Protein AF-A0A072N1D9-F1 (afdb_monomer)

Organism: NCBI:txid1137280

Secondary structure (DSSP, 8-state):
----EEEHHHHHHHHHHHHHTT--HHHHHTT-TTPPTT-SS--SEEEHHHHHHHHHHHHHH---TTHHHHHHHT--GGGGTTHHHHHHT-SBHHHHHHHHHHHHHHHBSSEEEEEE--TT-SEEEEEEEEPP-SSPPPHHHHHHHHHHHHHHHHHHTTTSS-EEEEEE-TTS---HHHHHHHHT--EEE-SS--EEEEE-TTTTSBPTT--HHHHHHHHHHHHHHHHHHHHHHHHHHHHHHHHHHTTGGG--HHHHHHHTTS-HHHHHHHHHHTT--HHHHHHHHHHHHHHHHHHTT--HHHHHHHTT-SSHHHHHHHHHHHHSS-HHHHHHSTT----

Sequence (339 aa):
MDHLSIANVWVNSLLRSFERHGLDTAKLASELPGFVPGQTDHIGRLDLVSARRLWHKAAALSDDPLLGVRIGLSQDYRSIGVLAPLLWHCPSVSLALKHVATFQTLISENGVFRYGMQPGEKTLRCLYEETPAALDASPQQILSVIAGTIRYIRELFDQRVEVRSLVVPAHLALDRKGLSSLLNLPLVAEGDRFGFELDTDNFNVPITGCDPTLYQLSLDYAHQLLNAKQKGSELLMNIRGFIANHGLAQASVTQCAHSMQTNARNLQRKLARQGTSFRQLKEEVLKEIAIRELNRGSSIATIAELLGYSETGAFHRAFRGWFGGSPGHLREEPFFTPR

Nearest PDB structures (foldseek):
  5chh-assembly1_A  TM=5.634E-01  e=7.556E-12  Pseudomonas aeruginosa
  8rcw-assembly2_B  TM=7.792E-01  e=5.314E-06  Mycobacterium tuberculosis H37Rv
  3mkl-assembly2_B  TM=8.611E-01  e=8.035E-04  Escherichia coli K-12
  3mkl-assembly1_A  TM=8.304E-01  e=7.296E-04  Escherichia coli K-12
  6p7r-assembly1_A  TM=6.318E-01  e=2.438E-03  Vibrio cholerae

pLDDT: mean 89.07, std 8.75, range [38.59, 98.0]

InterPro domains:
  IPR009057 Homedomain-like superfamily [SSF46689] (290-334)
  IPR018060 AraC-like, DNA binding HTH domain [PF12833] (257-332)
  IPR018060 AraC-like, DNA binding HTH domain [PS01124] (237-333)
  IPR018060 AraC-like, DNA binding HTH domain [SM00342] (250-331)
  IPR032687 HTH-type transcriptional regulator AraC-type, N-terminal [PF12625] (44-199)

Mean predicted aligned error: 6.51 Å

Radius of gyration: 21.29 Å; Cα contacts (8 Å, |Δi|>4): 517; chains: 1; bounding box: 59×44×60 Å

Solvent-accessible surface area (backbone atoms only — not comparable to full-atom values): 18316 Å² total; per-residue (Å²): 118,81,89,48,36,29,31,28,56,37,53,40,49,49,48,56,41,40,44,77,72,72,42,61,52,68,68,50,42,50,54,37,76,79,56,56,91,94,58,90,65,59,76,47,58,45,47,45,61,61,54,30,49,40,40,45,49,49,56,74,74,41,92,55,91,54,49,20,39,54,46,13,62,67,58,55,64,69,38,52,48,69,52,40,60,27,49,53,16,20,66,18,54,56,55,34,53,51,48,48,63,72,50,44,62,72,42,31,45,65,43,46,70,44,79,48,63,59,91,94,56,68,40,41,37,39,36,48,44,72,49,92,60,62,58,77,75,33,68,45,52,54,37,17,52,51,33,28,49,54,47,49,45,50,66,69,43,75,66,58,51,48,75,63,32,38,34,31,32,53,85,60,92,67,62,60,66,58,52,24,62,76,68,71,32,54,72,45,68,46,71,84,40,44,33,35,29,29,53,50,92,44,31,80,46,70,39,79,78,44,38,74,65,60,18,50,56,29,48,54,50,49,51,52,53,51,55,51,48,51,59,46,46,55,55,50,33,54,51,44,53,46,30,69,74,42,50,38,68,64,44,49,61,60,61,53,16,53,78,66,78,48,49,46,70,59,50,47,52,55,31,49,77,69,54,45,42,69,65,55,53,48,51,50,56,51,48,42,52,49,43,44,38,52,30,67,66,51,51,69,61,57,50,17,51,74,43,42,37,96,41,53,70,58,34,49,55,50,44,24,66,59,58,53,41,50,78,69,57,53,56,69,38,90,89,43,67,62,113

Structure (mmCIF, N/CA/C/O backbone):
data_AF-A0A072N1D9-F1
#
_entry.id   AF-A0A072N1D9-F1
#
loop_
_atom_site.group_PDB
_atom_site.id
_atom_site.type_symbol
_atom_site.label_atom_id
_atom_site.label_alt_id
_atom_site.label_comp_id
_atom_site.label_asym_id
_atom_site.label_entity_id
_atom_site.label_seq_id
_atom_site.pdbx_PDB_ins_code
_atom_site.Cartn_x
_atom_site.Cartn_y
_atom_site.Cartn_z
_atom_site.occupancy
_atom_site.B_iso_or_equiv
_atom_site.auth_seq_id
_atom_site.auth_comp_id
_atom_site.auth_asym_id
_atom_site.auth_atom_id
_atom_site.pdbx_PDB_model_num
ATOM 1 N N . MET A 1 1 ? 12.016 12.387 -6.655 1.00 50.06 1 MET A N 1
ATOM 2 C CA . MET A 1 1 ? 10.982 11.338 -6.742 1.00 50.06 1 MET A CA 1
ATOM 3 C C . MET A 1 1 ? 11.285 10.337 -5.650 1.00 50.06 1 MET A C 1
ATOM 5 O O . MET A 1 1 ? 12.379 9.776 -5.660 1.00 50.06 1 MET A O 1
ATOM 9 N N . ASP A 1 2 ? 10.375 10.176 -4.697 1.00 59.69 2 ASP A N 1
ATOM 10 C CA . ASP A 1 2 ? 10.555 9.270 -3.559 1.00 59.69 2 ASP A CA 1
ATOM 11 C C . ASP A 1 2 ? 10.562 7.809 -4.036 1.00 59.69 2 ASP A C 1
ATOM 13 O O . ASP A 1 2 ? 10.011 7.496 -5.095 1.00 59.69 2 ASP A O 1
ATOM 17 N N . HIS A 1 3 ? 11.252 6.921 -3.316 1.00 73.88 3 HIS A N 1
ATOM 18 C CA . HIS A 1 3 ? 11.166 5.478 -3.555 1.00 73.88 3 HIS A CA 1
ATOM 19 C C . HIS A 1 3 ? 9.964 4.943 -2.776 1.00 73.88 3 HIS A C 1
ATOM 21 O O . HIS A 1 3 ? 10.060 4.719 -1.573 1.00 73.88 3 HIS A O 1
ATOM 27 N N . LEU A 1 4 ? 8.831 4.805 -3.467 1.00 85.06 4 LEU A N 1
ATOM 28 C CA . LEU A 1 4 ? 7.561 4.401 -2.872 1.00 85.06 4 LEU A CA 1
ATOM 29 C C . LEU A 1 4 ? 7.362 2.896 -3.009 1.00 85.06 4 LEU A C 1
ATOM 31 O O . LEU A 1 4 ? 7.474 2.330 -4.100 1.00 85.06 4 LEU A O 1
ATOM 35 N N . SER A 1 5 ? 7.032 2.250 -1.899 1.00 87.06 5 SER A N 1
ATOM 36 C CA . SER A 1 5 ? 7.032 0.798 -1.805 1.00 87.06 5 SER A CA 1
ATOM 37 C C . SER A 1 5 ? 6.039 0.262 -0.770 1.00 87.06 5 SER A C 1
ATOM 39 O O . SER A 1 5 ? 5.599 0.964 0.144 1.00 87.06 5 SER A O 1
ATOM 41 N N . ILE A 1 6 ? 5.708 -1.021 -0.886 1.00 89.25 6 ILE A N 1
ATOM 42 C CA . ILE A 1 6 ? 4.810 -1.743 0.019 1.00 89.25 6 ILE A CA 1
ATOM 43 C C . ILE A 1 6 ? 5.560 -2.918 0.652 1.00 89.25 6 ILE A C 1
ATOM 45 O O . ILE A 1 6 ? 6.314 -3.622 -0.020 1.00 89.25 6 ILE A O 1
ATOM 49 N N . ALA A 1 7 ? 5.370 -3.133 1.956 1.00 87.62 7 ALA A N 1
ATOM 50 C CA . ALA A 1 7 ? 6.011 -4.223 2.686 1.00 87.62 7 ALA A CA 1
ATOM 51 C C . ALA A 1 7 ? 5.539 -5.610 2.201 1.00 87.62 7 ALA A C 1
ATOM 53 O O . ALA A 1 7 ? 4.345 -5.815 1.974 1.00 87.62 7 ALA A O 1
ATOM 54 N N . ASN A 1 8 ? 6.450 -6.593 2.130 1.00 85.88 8 ASN A N 1
ATOM 55 C CA . ASN A 1 8 ? 6.117 -7.987 1.789 1.00 85.88 8 ASN A CA 1
ATOM 56 C C . ASN A 1 8 ? 4.992 -8.573 2.640 1.00 85.88 8 ASN A C 1
ATOM 58 O O . ASN A 1 8 ? 4.175 -9.318 2.114 1.00 85.88 8 ASN A O 1
ATOM 62 N N . VAL A 1 9 ? 4.936 -8.266 3.939 1.00 85.38 9 VAL A N 1
ATOM 63 C CA . VAL A 1 9 ? 3.895 -8.808 4.827 1.00 85.38 9 VAL A CA 1
ATOM 64 C C . VAL A 1 9 ? 2.491 -8.480 4.316 1.00 85.38 9 VAL A C 1
ATOM 66 O O . VAL A 1 9 ? 1.615 -9.346 4.341 1.00 85.38 9 VAL A O 1
ATOM 69 N N . TRP A 1 10 ? 2.303 -7.277 3.764 1.00 87.25 10 TRP A N 1
ATOM 70 C CA . TRP A 1 10 ? 1.056 -6.872 3.127 1.00 87.25 10 TRP A CA 1
ATOM 71 C C . TRP A 1 10 ? 0.875 -7.556 1.770 1.00 87.25 10 TRP A C 1
ATOM 73 O O . TRP A 1 10 ? -0.172 -8.146 1.520 1.00 87.25 10 TRP A O 1
ATOM 83 N N . VAL A 1 11 ? 1.905 -7.546 0.916 1.00 88.50 11 VAL A N 1
ATOM 84 C CA . VAL A 1 11 ? 1.861 -8.158 -0.427 1.00 88.50 11 VAL A CA 1
ATOM 85 C C . VAL A 1 11 ? 1.522 -9.652 -0.356 1.00 88.50 11 VAL A C 1
ATOM 87 O O . VAL A 1 11 ? 0.624 -10.112 -1.050 1.00 88.50 11 VAL A O 1
ATOM 90 N N . ASN A 1 12 ? 2.160 -10.411 0.532 1.00 87.56 12 ASN A N 1
ATOM 91 C CA . ASN A 1 12 ? 1.927 -11.851 0.664 1.00 87.56 12 ASN A CA 1
ATOM 92 C C . ASN A 1 12 ? 0.548 -12.145 1.267 1.00 87.56 12 ASN A C 1
ATOM 94 O O . ASN A 1 12 ? -0.091 -13.136 0.919 1.00 87.56 12 ASN A O 1
ATOM 98 N N . SER A 1 13 ? 0.058 -11.279 2.161 1.00 87.19 13 SER A N 1
ATOM 99 C CA . SER A 1 13 ? -1.316 -11.374 2.667 1.00 87.19 13 SER A CA 1
ATOM 100 C C . SER A 1 13 ? -2.345 -11.115 1.564 1.00 87.19 13 SER A C 1
ATOM 102 O O . SER A 1 13 ? -3.345 -11.829 1.468 1.00 87.19 13 SER A O 1
ATOM 104 N N . LEU A 1 14 ? -2.066 -10.147 0.690 1.00 89.81 14 LEU A N 1
ATOM 105 C CA . LEU A 1 14 ? -2.888 -9.833 -0.470 1.00 89.81 14 LEU A CA 1
ATOM 106 C C . LEU A 1 14 ? -2.956 -11.004 -1.460 1.00 89.81 14 LEU A C 1
ATOM 108 O O . LEU A 1 14 ? -4.057 -11.395 -1.830 1.00 89.81 14 LEU A O 1
ATOM 112 N N . LEU A 1 15 ? -1.821 -11.607 -1.831 1.00 88.94 15 LEU A N 1
ATOM 113 C CA . LEU A 1 15 ? -1.790 -12.761 -2.745 1.00 88.94 15 LEU A CA 1
ATOM 114 C C . LEU A 1 15 ? -2.633 -13.927 -2.216 1.00 88.94 15 LEU A C 1
ATOM 116 O O . LEU A 1 15 ? -3.503 -14.428 -2.919 1.00 88.94 15 LEU A O 1
ATOM 120 N N . ARG A 1 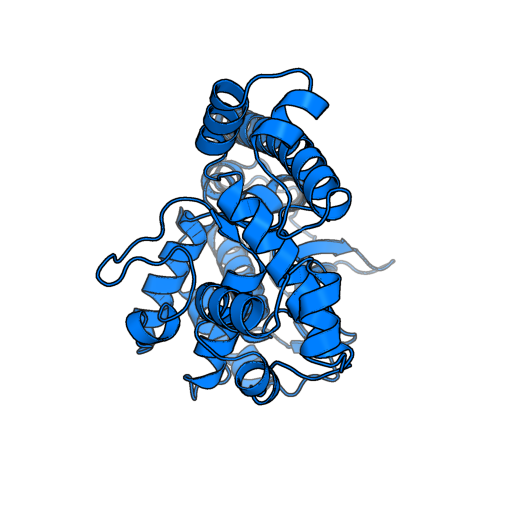16 ? -2.461 -14.292 -0.939 1.00 87.94 16 ARG A N 1
ATOM 121 C CA . ARG A 1 16 ? -3.287 -15.334 -0.306 1.00 87.94 16 ARG A CA 1
ATOM 122 C C . ARG A 1 16 ? -4.773 -14.979 -0.305 1.00 87.94 16 ARG A C 1
ATOM 124 O O . ARG A 1 16 ? -5.616 -15.866 -0.396 1.00 87.94 16 ARG A O 1
ATOM 131 N N . SER A 1 17 ? -5.109 -13.699 -0.154 1.00 89.50 17 SER A N 1
ATOM 132 C CA . SER A 1 17 ? -6.501 -13.251 -0.202 1.00 89.50 17 SER A CA 1
ATOM 133 C C . SER A 1 17 ? -7.069 -13.332 -1.621 1.00 89.50 17 SER A C 1
ATOM 135 O O . SER A 1 17 ? -8.192 -13.802 -1.774 1.00 89.50 17 SER A O 1
ATOM 137 N N . PHE A 1 18 ? -6.297 -12.979 -2.654 1.00 91.50 18 PHE A N 1
ATOM 138 C CA . PHE A 1 18 ? -6.697 -13.168 -4.051 1.00 91.50 18 PHE A CA 1
ATOM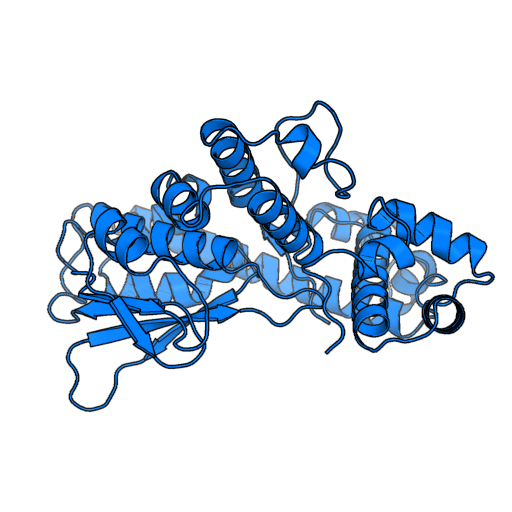 139 C C . PHE A 1 18 ? -7.015 -14.635 -4.367 1.00 91.50 18 PHE A C 1
ATOM 141 O O . PHE A 1 18 ? -8.085 -14.906 -4.909 1.00 91.50 18 PHE A O 1
ATOM 148 N N . GLU A 1 19 ? -6.172 -15.583 -3.943 1.00 90.25 19 GLU A N 1
ATOM 149 C CA . GLU A 1 19 ? -6.422 -17.023 -4.149 1.00 90.25 19 GLU A CA 1
ATOM 150 C C . GLU A 1 19 ? -7.717 -17.489 -3.479 1.00 90.25 19 GLU A C 1
ATOM 152 O O . GLU A 1 19 ? -8.520 -18.193 -4.089 1.00 90.25 19 GLU A O 1
ATOM 157 N N . ARG A 1 20 ? -7.969 -17.056 -2.236 1.00 89.56 20 ARG A N 1
ATOM 158 C CA . ARG A 1 20 ? -9.213 -17.390 -1.516 1.00 89.56 20 ARG A CA 1
ATOM 159 C C . ARG A 1 20 ? -10.465 -16.842 -2.196 1.00 89.56 20 ARG A C 1
ATOM 161 O O . ARG A 1 20 ? -11.536 -17.410 -2.012 1.00 89.56 20 ARG A O 1
ATOM 168 N N . HIS A 1 21 ? -10.332 -15.758 -2.955 1.00 89.62 21 HIS A N 1
ATOM 169 C CA . HIS A 1 21 ? -11.414 -15.171 -3.746 1.00 89.62 21 HIS A CA 1
ATOM 170 C C . HIS A 1 21 ? -11.441 -15.701 -5.190 1.00 89.62 21 HIS A C 1
ATOM 172 O O . HIS A 1 21 ? -12.120 -15.131 -6.037 1.00 89.62 21 HIS A O 1
ATOM 178 N N . GLY A 1 22 ? -10.733 -16.800 -5.475 1.00 90.12 22 GLY A N 1
ATOM 179 C CA . GLY A 1 22 ? -10.790 -17.496 -6.761 1.00 90.12 22 GLY A CA 1
ATOM 180 C C . GLY A 1 22 ? -9.965 -16.852 -7.874 1.00 90.12 22 GLY A C 1
ATOM 181 O O . GLY A 1 22 ? -10.110 -17.243 -9.031 1.00 90.12 22 GLY A O 1
ATOM 182 N N . LEU A 1 23 ? -9.100 -15.885 -7.555 1.00 91.56 23 LEU A N 1
ATOM 183 C CA . LEU A 1 23 ? -8.224 -15.266 -8.543 1.00 91.56 23 LEU A CA 1
ATOM 184 C C . LEU A 1 23 ? -6.932 -16.068 -8.711 1.00 91.56 23 LEU A C 1
ATOM 186 O O . LEU A 1 23 ? -6.287 -16.471 -7.744 1.00 91.56 23 LEU A O 1
ATOM 190 N N . ASP A 1 24 ? -6.530 -16.241 -9.966 1.00 88.94 24 ASP A N 1
ATOM 191 C CA . ASP A 1 24 ? -5.279 -16.893 -10.341 1.00 88.94 24 ASP A CA 1
ATOM 192 C C . ASP A 1 24 ? -4.094 -15.950 -10.073 1.00 88.94 24 ASP A C 1
ATOM 194 O O . ASP A 1 24 ? -3.768 -15.066 -10.874 1.00 88.94 24 ASP A O 1
ATOM 198 N N . THR A 1 25 ? -3.441 -16.126 -8.923 1.00 86.81 25 THR A N 1
ATOM 199 C CA . THR A 1 25 ? -2.278 -15.327 -8.514 1.00 86.81 25 THR A CA 1
ATOM 200 C C . THR A 1 25 ? -1.089 -15.486 -9.443 1.00 86.81 25 THR A C 1
ATOM 202 O O . THR A 1 25 ? -0.333 -14.528 -9.597 1.00 86.81 25 THR A O 1
ATOM 205 N N . ALA A 1 26 ? -0.936 -16.630 -10.116 1.00 83.19 26 ALA A N 1
ATOM 206 C CA . ALA A 1 26 ? 0.120 -16.814 -11.102 1.00 83.19 26 ALA A CA 1
ATOM 207 C C . ALA A 1 26 ? -0.115 -15.913 -12.321 1.00 83.19 26 ALA A C 1
ATOM 209 O O . ALA A 1 26 ? 0.826 -15.276 -12.793 1.00 83.19 26 ALA A O 1
ATOM 210 N N . LYS A 1 27 ? -1.365 -15.768 -12.784 1.00 84.19 27 LYS A N 1
ATOM 211 C CA . LYS A 1 27 ? -1.722 -14.793 -13.832 1.00 84.19 27 LYS A CA 1
ATOM 212 C C . LYS A 1 27 ? -1.590 -13.349 -13.360 1.00 84.19 27 LYS A C 1
ATOM 214 O O . LYS A 1 27 ? -1.073 -12.518 -14.104 1.00 84.19 27 LYS A O 1
ATOM 219 N N . LEU A 1 28 ? -2.005 -13.038 -12.133 1.00 86.06 28 LEU A N 1
ATOM 220 C CA . LEU A 1 28 ? -1.885 -11.685 -11.578 1.00 86.06 28 LEU A CA 1
ATOM 221 C C . LEU A 1 28 ? -0.423 -11.242 -11.432 1.00 86.06 28 LEU A C 1
ATOM 223 O O . LEU A 1 28 ? -0.078 -10.117 -11.794 1.00 86.06 28 LEU A O 1
ATOM 227 N N . ALA A 1 29 ? 0.425 -12.140 -10.930 1.00 81.94 29 ALA A N 1
ATOM 228 C CA . ALA A 1 29 ? 1.854 -11.923 -10.752 1.00 81.94 29 ALA A CA 1
ATOM 229 C C . ALA A 1 29 ? 2.651 -12.080 -12.054 1.00 81.94 29 ALA A C 1
ATOM 231 O O . ALA A 1 29 ? 3.785 -11.602 -12.134 1.00 81.94 29 ALA A O 1
ATOM 232 N N . SER A 1 30 ? 2.077 -12.725 -13.079 1.00 77.44 30 SER A N 1
ATOM 233 C CA . SER A 1 30 ? 2.711 -12.819 -14.390 1.00 77.44 30 SER A CA 1
ATOM 234 C C . SER A 1 30 ? 3.052 -11.419 -14.885 1.00 77.44 30 SER A C 1
ATOM 236 O O . SER A 1 30 ? 2.275 -10.469 -14.719 1.00 77.44 30 SER A O 1
ATOM 238 N N . GLU A 1 31 ? 4.251 -11.287 -15.454 1.00 70.25 31 GLU A N 1
ATOM 239 C CA . GLU A 1 31 ? 4.755 -10.025 -15.998 1.00 70.25 31 GLU A CA 1
ATOM 240 C C . GLU A 1 31 ? 4.978 -8.893 -14.977 1.00 70.25 31 GLU A C 1
ATOM 242 O O . GLU A 1 31 ? 5.286 -7.757 -15.362 1.00 70.25 31 GLU A O 1
ATOM 247 N N . LEU A 1 32 ? 4.847 -9.177 -13.676 1.00 71.50 32 LEU A N 1
ATOM 248 C CA . LEU A 1 32 ? 5.246 -8.252 -12.625 1.00 71.50 32 LEU A CA 1
ATOM 249 C C . LEU A 1 32 ? 6.693 -8.539 -12.191 1.00 71.50 32 LEU A C 1
ATOM 251 O O . LEU A 1 32 ? 7.028 -9.659 -11.801 1.00 71.50 32 LEU A O 1
ATOM 255 N N . PRO A 1 33 ? 7.579 -7.534 -12.235 1.00 63.81 33 PRO A N 1
ATOM 256 C CA . PRO A 1 33 ? 8.955 -7.696 -11.793 1.00 63.81 33 PRO A CA 1
ATOM 257 C C . PRO A 1 33 ? 9.009 -7.959 -10.282 1.00 63.81 33 PRO A C 1
ATOM 259 O O . PRO A 1 33 ? 8.268 -7.361 -9.509 1.00 63.81 33 PRO A O 1
ATOM 262 N N . GLY A 1 34 ? 9.907 -8.852 -9.855 1.00 64.31 34 GLY A N 1
ATOM 263 C CA . GLY A 1 34 ? 10.055 -9.236 -8.444 1.00 64.31 34 GLY A CA 1
ATOM 264 C C . GLY A 1 34 ? 9.178 -10.412 -7.998 1.00 64.31 34 GLY A C 1
ATOM 265 O O . GLY A 1 34 ? 9.286 -10.835 -6.848 1.00 64.31 34 GLY A O 1
ATOM 266 N N . PHE A 1 35 ? 8.364 -10.971 -8.895 1.00 72.00 35 PHE A N 1
ATOM 267 C CA . PHE A 1 35 ? 7.682 -12.246 -8.691 1.00 72.00 35 PHE A CA 1
ATOM 268 C C . PHE A 1 35 ? 8.428 -13.352 -9.436 1.00 72.00 35 PHE A C 1
ATOM 270 O O . PHE A 1 35 ? 8.681 -13.249 -10.636 1.00 72.00 35 PHE A O 1
ATOM 277 N N . VAL A 1 36 ? 8.818 -14.401 -8.712 1.00 67.06 36 VAL A N 1
ATOM 278 C CA . VAL A 1 36 ? 9.457 -15.582 -9.301 1.00 67.06 36 VAL A CA 1
ATOM 279 C C . VAL A 1 36 ? 8.362 -16.608 -9.599 1.00 67.06 36 VAL A C 1
ATOM 281 O O . VAL A 1 36 ? 7.646 -16.993 -8.672 1.00 67.06 36 VAL A O 1
ATOM 284 N N . PRO A 1 37 ? 8.210 -17.072 -10.855 1.00 62.12 37 PRO A N 1
ATOM 285 C CA . PRO A 1 37 ? 7.239 -18.110 -11.184 1.00 62.12 37 PRO A CA 1
ATOM 286 C C . PRO A 1 37 ? 7.416 -19.344 -10.289 1.00 62.12 37 PRO A C 1
ATOM 288 O O . PRO A 1 37 ? 8.523 -19.861 -10.152 1.00 62.12 37 PRO A O 1
ATOM 291 N N . GLY A 1 38 ? 6.327 -19.800 -9.667 1.00 60.88 38 GLY A N 1
ATOM 292 C CA . GLY A 1 38 ? 6.334 -20.946 -8.752 1.00 60.88 38 GLY A CA 1
ATOM 293 C C . GLY A 1 38 ? 6.716 -20.632 -7.299 1.00 60.88 38 GLY A C 1
ATOM 294 O O . GLY A 1 38 ? 6.678 -21.540 -6.473 1.00 60.88 38 GLY A O 1
ATOM 295 N N . GLN A 1 39 ? 7.049 -19.381 -6.953 1.00 65.19 39 GLN A N 1
ATOM 296 C CA . GLN A 1 39 ? 7.145 -18.948 -5.555 1.00 65.19 39 GLN A CA 1
ATOM 297 C C . GLN A 1 39 ? 5.824 -18.340 -5.081 1.00 65.19 39 GLN A C 1
ATOM 299 O O . GLN A 1 39 ? 5.239 -17.497 -5.755 1.00 65.19 39 GLN A O 1
ATOM 304 N N . THR A 1 40 ? 5.381 -18.752 -3.894 1.00 62.38 40 THR A N 1
ATOM 305 C CA . THR A 1 40 ? 4.138 -18.281 -3.265 1.00 62.38 40 THR A CA 1
ATOM 306 C C . THR A 1 40 ? 4.305 -16.966 -2.503 1.00 62.38 40 THR A C 1
ATOM 308 O O . THR A 1 40 ? 3.327 -16.256 -2.290 1.00 62.38 40 THR A O 1
ATOM 311 N N . ASP A 1 41 ? 5.531 -16.624 -2.093 1.00 72.50 41 ASP A N 1
ATOM 312 C CA . ASP A 1 41 ? 5.825 -15.436 -1.290 1.00 72.50 41 ASP A CA 1
ATOM 313 C C . ASP A 1 41 ? 6.746 -14.463 -2.031 1.00 72.50 41 ASP A C 1
ATOM 315 O O . ASP A 1 41 ? 7.797 -14.833 -2.555 1.00 72.50 41 ASP A O 1
ATOM 319 N N . HIS A 1 42 ? 6.381 -13.183 -2.007 1.00 76.38 42 HIS A N 1
ATOM 320 C CA . HIS A 1 42 ? 7.247 -12.092 -2.420 1.00 76.38 42 HIS A CA 1
ATOM 321 C C . HIS A 1 42 ? 8.289 -11.789 -1.333 1.00 76.38 42 HIS A C 1
ATOM 323 O O . HIS A 1 42 ? 7.988 -11.724 -0.132 1.00 76.38 42 HIS A O 1
ATOM 329 N N . ILE A 1 43 ? 9.528 -11.573 -1.774 1.00 74.31 43 ILE A N 1
ATOM 330 C CA . ILE A 1 43 ? 10.672 -11.245 -0.924 1.00 74.31 43 ILE A CA 1
ATOM 331 C C . ILE A 1 43 ? 11.005 -9.762 -1.097 1.00 74.31 43 ILE A C 1
ATOM 333 O O . ILE A 1 43 ? 11.208 -9.294 -2.213 1.00 74.31 43 ILE A O 1
ATOM 337 N N . GLY A 1 44 ? 11.145 -9.044 0.019 1.00 77.06 44 GLY A N 1
ATOM 338 C CA . GLY A 1 44 ? 11.499 -7.623 0.015 1.00 77.06 44 GLY A CA 1
ATOM 339 C C . GLY A 1 44 ? 10.284 -6.700 -0.083 1.00 77.06 44 GLY A C 1
ATOM 340 O O . GLY A 1 44 ? 9.179 -7.065 0.303 1.00 77.06 44 GLY A O 1
ATOM 341 N N . ARG A 1 45 ? 10.490 -5.457 -0.513 1.00 84.31 45 ARG A N 1
ATOM 342 C CA . ARG A 1 45 ? 9.394 -4.498 -0.698 1.00 84.31 45 ARG A CA 1
ATOM 343 C C . ARG A 1 45 ? 9.028 -4.438 -2.179 1.00 84.31 45 ARG A C 1
ATOM 345 O O . ARG A 1 45 ? 9.921 -4.438 -3.023 1.00 84.31 45 ARG A O 1
ATOM 352 N N . LEU A 1 46 ? 7.734 -4.351 -2.474 1.00 85.50 46 LEU A N 1
ATOM 353 C CA . LEU A 1 46 ? 7.227 -4.206 -3.838 1.00 85.50 46 LEU A CA 1
ATOM 354 C C . LEU A 1 46 ? 7.111 -2.722 -4.185 1.00 85.50 46 LEU A C 1
ATOM 356 O O . LEU A 1 46 ? 6.559 -1.958 -3.392 1.00 85.50 46 LEU A O 1
ATOM 360 N N . ASP A 1 47 ? 7.600 -2.311 -5.355 1.00 86.81 47 ASP A N 1
ATOM 361 C CA . ASP A 1 47 ? 7.450 -0.928 -5.814 1.00 86.81 47 ASP A CA 1
ATOM 362 C C . ASP A 1 47 ? 5.970 -0.558 -6.014 1.00 86.81 47 ASP A C 1
ATOM 364 O O . ASP A 1 47 ? 5.133 -1.396 -6.371 1.00 86.81 47 ASP A O 1
ATOM 368 N N . LEU A 1 48 ? 5.636 0.709 -5.764 1.00 88.88 48 LEU A N 1
ATOM 369 C CA . LEU A 1 48 ? 4.247 1.164 -5.739 1.00 88.88 48 LEU A CA 1
ATOM 370 C C . LEU A 1 48 ? 3.520 0.968 -7.080 1.00 88.88 48 LEU A C 1
ATOM 372 O O . LEU A 1 48 ? 2.345 0.601 -7.091 1.00 88.88 48 LEU A O 1
ATOM 376 N N . VAL A 1 49 ? 4.204 1.175 -8.210 1.00 87.38 49 VAL A N 1
ATOM 377 C CA . VAL A 1 49 ? 3.600 1.013 -9.541 1.00 87.38 49 VAL A CA 1
ATOM 378 C C . VAL A 1 49 ? 3.229 -0.448 -9.774 1.00 87.38 49 VAL A C 1
ATOM 380 O O . VAL A 1 49 ? 2.100 -0.735 -10.174 1.00 87.38 49 VAL A O 1
ATOM 383 N N . SER A 1 50 ? 4.133 -1.383 -9.480 1.00 86.44 50 SER A N 1
ATOM 384 C CA . SER A 1 50 ? 3.859 -2.819 -9.594 1.00 86.44 50 SER A CA 1
ATOM 385 C C . SER A 1 50 ? 2.713 -3.255 -8.678 1.00 86.44 50 SER A C 1
ATOM 387 O O . SER A 1 50 ? 1.848 -4.020 -9.105 1.00 86.44 50 SER A O 1
ATOM 389 N N . ALA A 1 51 ? 2.643 -2.720 -7.456 1.00 90.12 51 ALA A N 1
ATOM 390 C CA . ALA A 1 51 ? 1.537 -3.001 -6.545 1.00 90.12 51 ALA A CA 1
ATOM 391 C C . ALA A 1 51 ? 0.180 -2.500 -7.073 1.00 90.12 51 ALA A C 1
ATOM 393 O O . ALA A 1 51 ? -0.818 -3.211 -6.971 1.00 90.12 51 ALA A O 1
ATOM 394 N N . ARG A 1 52 ? 0.128 -1.305 -7.673 1.00 92.44 52 ARG A N 1
ATOM 395 C CA . ARG A 1 52 ? -1.106 -0.774 -8.281 1.00 92.44 52 ARG A CA 1
ATOM 396 C C . ARG A 1 52 ? -1.523 -1.562 -9.515 1.00 92.44 52 ARG A C 1
ATOM 398 O O . ARG A 1 52 ? -2.703 -1.864 -9.673 1.00 92.44 52 ARG A O 1
ATOM 405 N N . ARG A 1 53 ? -0.565 -1.976 -10.352 1.00 89.38 53 ARG A N 1
ATOM 406 C CA . ARG A 1 53 ? -0.832 -2.867 -11.495 1.00 89.38 53 ARG A CA 1
ATOM 407 C C . ARG A 1 53 ? -1.447 -4.190 -11.053 1.00 89.38 53 ARG A C 1
ATOM 409 O O . ARG A 1 53 ? -2.384 -4.650 -11.693 1.00 89.38 53 ARG A O 1
ATOM 416 N N . LEU A 1 54 ? -0.955 -4.775 -9.960 1.00 91.25 54 LEU A N 1
ATOM 417 C CA . LEU A 1 54 ? -1.515 -6.005 -9.400 1.00 91.25 54 LEU A CA 1
ATOM 418 C C . LEU A 1 54 ? -3.008 -5.838 -9.064 1.00 91.25 54 LEU A C 1
ATOM 420 O O . LEU A 1 54 ? -3.819 -6.689 -9.420 1.00 91.25 54 LEU A O 1
ATOM 424 N N . TRP A 1 55 ? -3.378 -4.717 -8.442 1.00 94.19 55 TRP A N 1
ATOM 425 C CA . TRP A 1 55 ? -4.771 -4.406 -8.119 1.00 94.19 55 TRP A CA 1
ATOM 426 C C . TRP A 1 55 ? -5.644 -4.124 -9.341 1.00 94.19 55 TRP A C 1
ATOM 428 O O . TRP A 1 55 ? -6.787 -4.573 -9.373 1.00 94.19 55 TRP A O 1
ATOM 438 N N . HIS A 1 56 ? -5.125 -3.417 -10.346 1.00 92.62 56 HIS A N 1
ATOM 439 C CA . HIS A 1 56 ? -5.849 -3.198 -11.603 1.00 92.62 56 HIS A CA 1
ATOM 440 C C . HIS A 1 56 ? -6.093 -4.509 -12.354 1.00 92.62 56 HIS A C 1
ATOM 442 O O . HIS A 1 56 ? -7.223 -4.766 -12.759 1.00 92.62 56 HIS A O 1
ATOM 448 N N . LYS A 1 57 ? -5.086 -5.392 -12.443 1.00 91.06 57 LYS A N 1
ATOM 449 C CA . LYS A 1 57 ? -5.254 -6.745 -13.001 1.00 91.06 57 LYS A CA 1
ATOM 450 C C . LYS A 1 57 ? -6.301 -7.550 -12.222 1.00 91.06 57 LYS A C 1
ATOM 452 O O . LYS A 1 57 ? -7.154 -8.186 -12.830 1.00 91.06 57 LYS A O 1
ATOM 457 N N . ALA A 1 58 ? -6.266 -7.504 -10.888 1.00 93.44 58 ALA A N 1
ATOM 458 C CA . ALA A 1 58 ? -7.235 -8.209 -10.049 1.00 93.44 58 ALA A CA 1
ATOM 459 C C . ALA A 1 58 ? -8.664 -7.689 -10.239 1.00 93.44 58 ALA A C 1
ATOM 461 O O . ALA A 1 58 ? -9.586 -8.488 -10.358 1.00 93.44 58 ALA A O 1
ATOM 462 N N . ALA A 1 59 ? -8.844 -6.370 -10.321 1.00 92.50 59 ALA A N 1
ATOM 463 C CA . ALA A 1 59 ? -10.144 -5.764 -10.583 1.00 92.50 59 ALA A CA 1
ATOM 464 C C . ALA A 1 59 ? -10.675 -6.098 -11.988 1.00 92.50 59 ALA A C 1
ATOM 466 O O . ALA A 1 59 ? -11.872 -6.289 -12.137 1.00 92.50 59 ALA A O 1
ATOM 467 N N . ALA A 1 60 ? -9.804 -6.203 -12.997 1.00 90.31 60 ALA A N 1
ATOM 468 C CA . ALA A 1 60 ? -10.198 -6.556 -14.363 1.00 90.31 60 ALA A CA 1
ATOM 469 C C . ALA A 1 60 ? -10.556 -8.045 -14.535 1.00 90.31 60 ALA A C 1
ATOM 471 O O . ALA A 1 60 ? -11.383 -8.380 -15.375 1.00 90.31 60 ALA A O 1
ATOM 472 N N . LEU A 1 61 ? -9.930 -8.938 -13.760 1.00 90.31 61 LEU A N 1
ATOM 473 C CA . LEU A 1 61 ? -10.216 -10.380 -13.785 1.00 90.31 61 LEU A CA 1
ATOM 474 C C . LEU A 1 61 ? -11.384 -10.792 -12.877 1.00 90.31 61 LEU A C 1
ATOM 476 O O . LEU A 1 61 ? -11.830 -11.934 -12.950 1.00 90.31 61 LEU A O 1
ATOM 480 N N . SER A 1 62 ? -11.830 -9.903 -11.992 1.00 91.81 62 SER A N 1
ATOM 481 C CA . SER A 1 62 ? -12.876 -10.173 -11.010 1.00 91.81 62 SER A CA 1
ATOM 482 C C . SER A 1 62 ? -14.203 -9.569 -11.447 1.00 91.81 62 SER A C 1
ATOM 484 O O . SER A 1 62 ? -14.316 -8.352 -11.560 1.00 91.81 62 SER A O 1
ATOM 486 N N . ASP A 1 63 ? -15.240 -10.397 -11.541 1.00 89.88 63 ASP A N 1
ATOM 487 C CA . ASP A 1 63 ? -16.618 -9.927 -11.741 1.00 89.88 63 ASP A CA 1
ATOM 488 C C . ASP A 1 63 ? -17.264 -9.385 -10.448 1.00 89.88 63 ASP A C 1
ATOM 490 O O . ASP A 1 63 ? -18.388 -8.885 -10.472 1.00 89.88 63 ASP A O 1
ATOM 494 N N . ASP A 1 64 ? -16.584 -9.483 -9.297 1.00 94.62 64 ASP A N 1
ATOM 495 C CA . ASP A 1 64 ? -17.089 -8.984 -8.013 1.00 94.62 64 ASP A CA 1
ATOM 496 C C . ASP A 1 64 ? -16.802 -7.477 -7.823 1.00 94.62 64 ASP A C 1
ATOM 498 O O . ASP A 1 64 ? -15.648 -7.102 -7.570 1.00 94.62 64 ASP A O 1
ATOM 502 N N . PRO A 1 65 ? -17.824 -6.594 -7.846 1.00 94.38 65 PRO A N 1
ATOM 503 C CA . PRO A 1 65 ? -17.639 -5.158 -7.629 1.00 94.38 65 PRO A CA 1
ATOM 504 C C . PRO A 1 65 ? -17.256 -4.806 -6.182 1.00 94.38 65 PRO A C 1
ATOM 506 O O . PRO A 1 65 ? -16.912 -3.655 -5.903 1.00 94.38 65 PRO A O 1
ATOM 509 N N . LEU A 1 66 ? -17.308 -5.768 -5.255 1.00 96.81 66 LEU A N 1
ATOM 510 C CA . LEU A 1 66 ? -16.966 -5.613 -3.839 1.00 96.81 66 LEU A CA 1
ATOM 511 C C . LEU A 1 66 ? -15.641 -6.298 -3.466 1.00 96.81 66 LEU A C 1
ATOM 513 O O . LEU A 1 66 ? -15.324 -6.374 -2.273 1.00 96.81 66 LEU A O 1
ATOM 517 N N . LEU A 1 67 ? -14.863 -6.769 -4.452 1.00 96.81 67 LEU A N 1
ATOM 518 C CA . LEU A 1 67 ? -13.608 -7.506 -4.259 1.00 96.81 67 LEU A CA 1
ATOM 519 C C . LEU A 1 67 ? -12.714 -6.878 -3.179 1.00 96.81 67 LEU A C 1
ATOM 521 O O . LEU A 1 67 ? -12.291 -7.549 -2.240 1.00 96.81 67 LEU A O 1
ATOM 525 N N . GLY A 1 68 ? -12.447 -5.578 -3.292 1.00 97.00 68 GLY A N 1
ATOM 526 C CA . GLY A 1 68 ? -11.587 -4.826 -2.388 1.00 97.00 68 GLY A CA 1
ATOM 527 C C . GLY A 1 68 ? -12.059 -4.897 -0.942 1.00 97.00 68 GLY A C 1
ATOM 528 O O . GLY A 1 68 ? -11.275 -5.223 -0.053 1.00 97.00 68 GLY A O 1
ATOM 529 N N . VAL A 1 69 ? -13.354 -4.674 -0.703 1.00 97.50 69 VAL A N 1
ATOM 530 C CA . VAL A 1 69 ? -13.931 -4.754 0.645 1.00 97.50 69 VAL A CA 1
ATOM 531 C C . VAL A 1 69 ? -13.824 -6.166 1.208 1.00 97.50 69 VAL A C 1
ATOM 533 O O . VAL A 1 69 ? -13.409 -6.317 2.356 1.00 97.50 69 VAL A O 1
ATOM 536 N N . ARG A 1 70 ? -14.120 -7.208 0.420 1.00 96.62 70 ARG A N 1
ATOM 537 C CA . ARG A 1 70 ? -13.987 -8.600 0.885 1.00 96.62 70 ARG A CA 1
ATOM 538 C C . ARG A 1 70 ? -12.545 -8.961 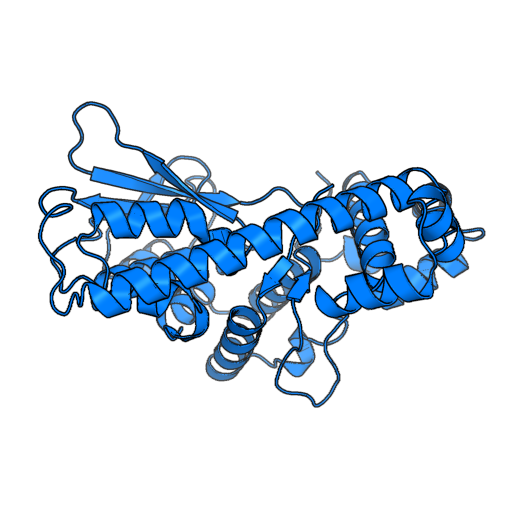1.220 1.00 96.62 70 ARG A C 1
ATOM 540 O O . ARG A 1 70 ? -12.282 -9.537 2.276 1.00 96.62 70 ARG A O 1
ATOM 547 N N . ILE A 1 71 ? -11.600 -8.548 0.376 1.00 95.44 71 ILE A N 1
ATOM 548 C CA . ILE A 1 71 ? -10.171 -8.727 0.637 1.00 95.44 71 ILE A CA 1
ATOM 549 C C . ILE A 1 71 ? -9.784 -8.044 1.944 1.00 95.44 71 ILE A C 1
ATOM 551 O O . ILE A 1 71 ? -9.159 -8.695 2.783 1.00 95.44 71 ILE A O 1
ATOM 555 N N . GLY A 1 72 ? -10.184 -6.783 2.143 1.00 95.12 72 GLY A N 1
ATOM 556 C CA . GLY A 1 72 ? -9.926 -6.021 3.367 1.00 95.12 72 GLY A CA 1
ATOM 557 C C . GLY A 1 72 ? -10.491 -6.698 4.617 1.00 95.12 72 GLY A C 1
ATOM 558 O O . GLY A 1 72 ? -9.780 -6.859 5.610 1.00 95.12 72 GLY A O 1
ATOM 559 N N . LEU A 1 73 ? -11.734 -7.182 4.543 1.00 93.88 73 LEU A N 1
ATOM 560 C CA . LEU A 1 73 ? -12.392 -7.907 5.634 1.00 93.88 73 LEU A CA 1
ATOM 561 C C . LEU A 1 73 ? -11.777 -9.290 5.917 1.00 93.88 73 LEU A C 1
ATOM 563 O O . LEU A 1 73 ? -11.933 -9.811 7.014 1.00 93.88 73 LEU A O 1
ATOM 567 N N . SER A 1 74 ? -11.066 -9.880 4.955 1.00 91.06 74 SER A N 1
ATOM 568 C CA . SER A 1 74 ? -10.390 -11.178 5.112 1.00 91.06 74 SER A CA 1
ATOM 569 C C . SER A 1 74 ? -8.925 -11.080 5.550 1.00 91.06 74 SER A C 1
ATOM 571 O O . SER A 1 74 ? -8.264 -12.113 5.717 1.00 91.06 74 SER A O 1
ATOM 573 N N . GLN A 1 75 ? -8.387 -9.859 5.675 1.00 84.75 75 GLN A N 1
ATOM 574 C CA . GLN A 1 75 ? -7.010 -9.664 6.117 1.00 84.75 75 GLN A CA 1
ATOM 575 C C . GLN A 1 75 ? -6.829 -10.157 7.550 1.00 84.75 75 GLN A C 1
ATOM 577 O O . GLN A 1 75 ? -7.768 -10.222 8.328 1.00 84.75 75 GLN A O 1
ATOM 582 N N . ASP A 1 76 ? -5.592 -10.468 7.904 1.00 84.19 76 ASP A N 1
ATOM 583 C CA . ASP A 1 76 ? -5.193 -10.804 9.266 1.00 84.19 76 ASP A CA 1
ATOM 584 C C . ASP A 1 76 ? -4.290 -9.693 9.818 1.00 84.19 76 ASP A C 1
ATOM 586 O O . ASP A 1 76 ? -3.620 -9.002 9.050 1.00 84.19 76 ASP A O 1
ATOM 590 N N . TYR A 1 77 ? -4.221 -9.523 11.137 1.00 85.56 77 TYR A N 1
ATOM 591 C CA . TYR A 1 77 ? -3.401 -8.508 11.807 1.00 85.56 77 TYR A CA 1
ATOM 592 C C . TYR A 1 77 ? -1.914 -8.607 11.457 1.00 85.56 77 TYR A C 1
ATOM 594 O O . TYR A 1 77 ? -1.210 -7.599 11.450 1.00 85.56 77 TYR A O 1
ATOM 602 N N . ARG A 1 78 ? -1.430 -9.796 11.071 1.00 86.06 78 ARG A N 1
ATOM 603 C CA . ARG A 1 78 ? -0.069 -9.964 10.529 1.00 86.06 78 ARG A CA 1
ATOM 604 C C . ARG A 1 78 ? 0.207 -9.052 9.324 1.00 86.06 78 ARG A C 1
ATOM 606 O O . ARG A 1 78 ? 1.356 -8.687 9.094 1.00 86.06 78 ARG A O 1
ATOM 613 N N . SER A 1 79 ? -0.826 -8.653 8.580 1.00 84.94 79 SER A N 1
ATOM 614 C CA . SER A 1 79 ? -0.711 -7.771 7.413 1.00 84.94 79 SER A CA 1
ATOM 615 C C . SER A 1 79 ? -0.312 -6.330 7.771 1.00 84.94 79 SER A C 1
ATOM 617 O O . SER A 1 79 ? 0.358 -5.680 6.971 1.00 84.94 79 SER A O 1
ATOM 619 N N . ILE A 1 80 ? -0.633 -5.848 8.981 1.00 88.44 80 ILE A N 1
ATOM 620 C CA . ILE A 1 80 ? -0.233 -4.511 9.463 1.00 88.44 80 ILE A CA 1
ATOM 621 C C . ILE A 1 80 ? 1.088 -4.527 10.253 1.00 88.44 80 ILE A C 1
ATOM 623 O O . ILE A 1 80 ? 1.546 -3.491 10.736 1.00 88.44 80 ILE A O 1
ATOM 627 N N . GLY A 1 81 ? 1.745 -5.689 10.343 1.00 89.00 81 GLY A N 1
ATOM 628 C CA . GLY A 1 81 ? 3.110 -5.832 10.847 1.00 89.00 81 GLY A CA 1
ATOM 629 C C . GLY A 1 81 ? 3.318 -5.199 12.223 1.00 89.00 81 GLY A C 1
ATOM 630 O O . GLY A 1 81 ? 2.589 -5.495 13.164 1.00 89.00 81 GLY A O 1
ATOM 631 N N . VAL A 1 82 ? 4.310 -4.309 12.333 1.00 90.50 82 VAL A N 1
ATOM 632 C CA . VAL A 1 82 ? 4.690 -3.655 13.599 1.00 90.50 82 VAL A CA 1
ATOM 633 C C . VAL A 1 82 ? 3.560 -2.849 14.248 1.00 90.50 82 VAL A C 1
ATOM 635 O O . VAL A 1 82 ? 3.565 -2.675 15.464 1.00 90.50 82 VAL A O 1
ATOM 638 N N . LEU A 1 83 ? 2.570 -2.387 13.472 1.00 93.44 83 LEU A N 1
ATOM 639 C CA . LEU A 1 83 ? 1.439 -1.668 14.051 1.00 93.44 83 LEU A CA 1
ATOM 640 C C . LEU A 1 83 ? 0.556 -2.571 14.907 1.00 93.44 83 LEU A C 1
ATOM 642 O O . LEU A 1 83 ? 0.006 -2.089 15.884 1.00 93.44 83 LEU A O 1
ATOM 646 N N . ALA A 1 84 ? 0.428 -3.857 14.587 1.00 92.62 84 ALA A N 1
ATOM 647 C CA . ALA A 1 84 ? -0.451 -4.753 15.330 1.00 92.62 84 ALA A CA 1
ATOM 648 C C . ALA A 1 84 ? -0.149 -4.778 16.848 1.00 92.62 84 ALA A C 1
ATOM 650 O O . ALA A 1 84 ? -1.020 -4.371 17.618 1.00 92.62 84 ALA A O 1
ATOM 651 N N . PRO A 1 85 ? 1.060 -5.162 17.313 1.00 92.44 85 PRO A N 1
ATOM 652 C CA . PRO A 1 85 ? 1.366 -5.175 18.747 1.00 92.44 85 PRO A CA 1
ATOM 653 C C . PRO A 1 85 ? 1.359 -3.772 19.376 1.00 92.44 85 PRO A C 1
ATOM 655 O O . PRO A 1 85 ? 0.952 -3.622 20.526 1.00 92.44 85 PRO A O 1
ATOM 658 N N . LEU A 1 86 ? 1.730 -2.730 18.621 1.00 94.69 86 LEU A N 1
ATOM 659 C CA . LEU A 1 86 ? 1.665 -1.345 19.098 1.00 94.69 86 LEU A CA 1
ATOM 660 C C . LEU A 1 86 ? 0.224 -0.895 19.381 1.00 94.69 86 LEU A C 1
ATOM 662 O O . LEU A 1 86 ? -0.026 -0.237 20.390 1.00 94.69 86 LEU A O 1
ATOM 666 N N . LEU A 1 87 ? -0.717 -1.228 18.494 1.00 92.69 87 LEU A N 1
ATOM 667 C CA . LEU A 1 87 ? -2.120 -0.841 18.631 1.00 92.69 87 LEU A CA 1
ATOM 668 C C . LEU A 1 87 ? -2.837 -1.687 19.689 1.00 92.69 87 LEU A C 1
ATOM 670 O O . LEU A 1 87 ? -3.611 -1.126 20.459 1.00 92.69 87 LEU A O 1
ATOM 674 N N . TRP A 1 88 ? -2.538 -2.989 19.783 1.00 90.31 88 TRP A N 1
ATOM 675 C CA . TRP A 1 88 ? -3.107 -3.878 20.808 1.00 90.31 88 TRP A CA 1
ATOM 676 C C . TRP A 1 88 ? -2.800 -3.430 22.232 1.00 90.31 88 TRP A C 1
ATOM 678 O O . TRP A 1 88 ? -3.663 -3.506 23.100 1.00 90.31 88 TRP A O 1
ATOM 688 N N . HIS A 1 89 ? -1.578 -2.960 22.472 1.00 92.50 89 HIS A N 1
ATOM 689 C CA . HIS A 1 89 ? -1.167 -2.504 23.795 1.00 92.50 89 HIS A CA 1
ATOM 690 C C . HIS A 1 89 ? -1.279 -0.986 23.957 1.00 92.50 89 HIS A C 1
ATOM 692 O O . HIS A 1 89 ? -0.754 -0.429 24.914 1.00 92.50 89 HIS A O 1
ATOM 698 N N . CYS A 1 90 ? -1.938 -0.286 23.032 1.00 93.00 90 CYS A N 1
ATOM 699 C CA . CYS A 1 90 ? -2.007 1.163 23.097 1.00 93.00 90 CYS A CA 1
ATOM 700 C C . CYS A 1 90 ? -2.835 1.632 24.313 1.00 93.00 90 CYS A C 1
ATOM 702 O O . CYS A 1 90 ? -3.901 1.077 24.570 1.00 93.00 90 CYS A O 1
ATOM 704 N N . PRO A 1 91 ? -2.411 2.685 25.035 1.00 93.38 91 PRO A N 1
ATOM 705 C CA . PRO A 1 91 ? -3.164 3.215 26.169 1.00 93.38 91 PRO A CA 1
ATOM 706 C C . PRO A 1 91 ? -4.567 3.731 25.837 1.00 93.38 91 PRO A C 1
ATOM 708 O O . PRO A 1 91 ? -5.431 3.710 26.703 1.00 93.38 91 PRO A O 1
ATOM 711 N N . SER A 1 92 ? -4.804 4.235 24.623 1.00 92.25 92 SER A N 1
ATOM 712 C CA . SER A 1 92 ? -6.090 4.820 24.227 1.00 92.25 92 SER A CA 1
ATOM 713 C C . SER A 1 92 ? -6.265 4.823 22.709 1.00 92.25 92 SER A C 1
ATOM 715 O O . SER A 1 92 ? -5.285 4.787 21.958 1.00 92.25 92 SER A O 1
ATOM 717 N N . VAL A 1 93 ? -7.507 4.948 22.234 1.00 90.75 93 VAL A N 1
ATOM 718 C CA . VAL A 1 93 ? -7.783 5.035 20.790 1.00 90.75 93 VAL A CA 1
ATOM 719 C C . VAL A 1 93 ? -7.223 6.325 20.188 1.00 90.75 93 VAL A C 1
ATOM 721 O O . VAL A 1 93 ? -6.664 6.304 19.093 1.00 90.75 93 VAL A O 1
ATOM 724 N N . SER A 1 94 ? -7.279 7.444 20.918 1.00 91.19 94 SER A N 1
ATOM 725 C CA . SER A 1 94 ? -6.672 8.707 20.478 1.00 91.19 94 SER A CA 1
ATOM 726 C C . SER A 1 94 ? -5.177 8.565 20.193 1.00 91.19 94 SER A C 1
ATOM 728 O O . SER A 1 94 ? -4.671 9.141 19.228 1.00 91.19 94 SER A O 1
ATOM 730 N N . LEU A 1 95 ? -4.462 7.787 21.006 1.00 93.38 95 LEU A N 1
ATOM 731 C CA . LEU A 1 95 ? -3.041 7.533 20.816 1.00 93.38 95 LEU A CA 1
ATOM 732 C C . LEU A 1 95 ? -2.794 6.493 19.716 1.00 93.38 95 LEU A C 1
ATOM 734 O O . LEU A 1 95 ? -1.887 6.675 18.906 1.00 93.38 95 LEU A O 1
ATOM 738 N N . ALA A 1 96 ? -3.652 5.478 19.606 1.00 92.94 96 ALA A N 1
ATOM 739 C CA . ALA A 1 96 ? -3.607 4.497 18.527 1.00 92.94 96 ALA A CA 1
ATOM 740 C C . ALA A 1 96 ? -3.741 5.167 17.147 1.00 92.94 96 ALA A C 1
ATOM 742 O O . ALA A 1 96 ? -2.937 4.909 16.252 1.00 92.94 96 ALA A O 1
ATOM 743 N N . LEU A 1 97 ? -4.681 6.105 16.984 1.00 92.25 97 LEU A N 1
ATOM 744 C CA . LEU A 1 97 ? -4.852 6.868 15.741 1.00 92.25 97 LEU A CA 1
ATOM 745 C C . LEU A 1 97 ? -3.629 7.743 15.416 1.00 92.25 97 LEU A C 1
ATOM 747 O O . LEU A 1 97 ? -3.217 7.815 14.256 1.00 92.25 97 LEU A O 1
ATOM 751 N N . LYS A 1 98 ? -2.987 8.350 16.427 1.00 93.25 98 LYS A N 1
ATOM 752 C CA . LYS A 1 98 ? -1.713 9.075 16.245 1.00 93.25 98 LYS A CA 1
ATOM 753 C C . LYS A 1 98 ? -0.594 8.143 15.772 1.00 93.25 98 LYS A C 1
ATOM 755 O O . LYS A 1 98 ? 0.178 8.514 14.885 1.00 93.25 98 LYS A O 1
ATOM 760 N N . HIS A 1 99 ? -0.523 6.928 16.313 1.00 95.44 99 HIS A N 1
ATOM 761 C CA . HIS A 1 99 ? 0.452 5.919 15.889 1.00 95.44 99 HIS A CA 1
ATOM 762 C C . HIS A 1 99 ? 0.208 5.453 14.460 1.00 95.44 99 HIS A C 1
ATOM 764 O O . HIS A 1 99 ? 1.153 5.398 13.677 1.00 95.44 99 HIS A O 1
ATOM 770 N N . VAL A 1 100 ? -1.047 5.212 14.073 1.00 94.19 100 VAL A N 1
ATOM 771 C CA . VAL A 1 100 ? -1.396 4.927 12.672 1.00 94.19 100 VAL A CA 1
ATOM 772 C C . VAL A 1 100 ? -0.952 6.085 11.775 1.00 94.19 100 VAL A C 1
ATOM 774 O O . VAL A 1 100 ? -0.252 5.848 10.792 1.00 94.19 100 VAL A O 1
ATOM 777 N N . ALA A 1 101 ? -1.266 7.336 12.134 1.00 92.81 101 ALA A N 1
ATOM 778 C CA . ALA A 1 101 ? -0.852 8.518 11.372 1.00 92.81 101 ALA A CA 1
ATOM 779 C C . ALA A 1 101 ? 0.670 8.577 11.145 1.00 92.81 101 ALA A C 1
ATOM 781 O O . ALA A 1 101 ? 1.125 8.919 10.051 1.00 92.81 101 ALA A O 1
ATOM 782 N N . THR A 1 102 ? 1.438 8.212 12.174 1.00 94.94 102 THR A N 1
ATOM 783 C CA . THR A 1 102 ? 2.903 8.308 12.213 1.00 94.94 102 THR A CA 1
ATOM 784 C C . THR A 1 102 ? 3.585 7.151 11.481 1.00 94.94 102 THR A C 1
ATOM 786 O O . THR A 1 102 ? 4.527 7.357 10.715 1.00 94.94 102 THR A O 1
ATOM 789 N N . PHE A 1 103 ? 3.113 5.924 11.694 1.00 95.88 103 PHE A N 1
ATOM 790 C CA . PHE A 1 103 ? 3.824 4.705 11.306 1.00 95.88 103 PHE A CA 1
ATOM 791 C C . PHE A 1 103 ? 3.210 3.972 10.105 1.00 95.88 103 PHE A C 1
ATOM 793 O O . PHE A 1 103 ? 3.816 3.017 9.624 1.00 95.88 103 PHE A O 1
ATOM 800 N N . GLN A 1 104 ? 2.066 4.408 9.560 1.00 93.38 104 GLN A N 1
ATOM 801 C CA . GLN A 1 104 ? 1.410 3.772 8.398 1.00 93.38 104 GLN A CA 1
ATOM 802 C C . GLN A 1 104 ? 2.342 3.516 7.199 1.00 93.38 104 GLN A C 1
ATOM 804 O O . GLN A 1 104 ? 2.230 2.481 6.540 1.00 93.38 104 GLN A O 1
ATOM 809 N N . THR A 1 105 ? 3.325 4.393 6.959 1.00 92.81 105 THR A N 1
ATOM 810 C CA . THR A 1 105 ? 4.278 4.234 5.843 1.00 92.81 105 THR A CA 1
ATOM 811 C C . THR A 1 105 ? 5.256 3.068 6.023 1.00 92.81 105 THR A C 1
ATOM 813 O O . THR A 1 105 ? 5.889 2.641 5.057 1.00 92.81 105 THR A O 1
ATOM 816 N N . LEU A 1 106 ? 5.373 2.507 7.234 1.00 91.50 106 LEU A N 1
ATOM 817 C CA . LEU A 1 106 ? 6.112 1.262 7.460 1.00 91.50 106 LEU A CA 1
ATOM 818 C C . LEU A 1 106 ? 5.445 0.084 6.738 1.00 91.50 106 LEU A C 1
ATOM 820 O O . LEU A 1 106 ? 6.143 -0.793 6.220 1.00 91.50 106 LEU A O 1
ATOM 824 N N . ILE A 1 107 ? 4.111 0.104 6.644 1.00 90.56 107 ILE A N 1
ATOM 825 C CA . ILE A 1 107 ? 3.309 -0.920 5.970 1.00 90.56 107 ILE A CA 1
ATOM 826 C C . ILE A 1 107 ? 3.248 -0.632 4.471 1.00 90.56 107 ILE A C 1
ATOM 828 O O . ILE A 1 107 ? 3.648 -1.466 3.658 1.00 90.56 107 ILE A O 1
ATOM 832 N N . SER A 1 108 ? 2.758 0.551 4.097 1.00 91.88 108 SER A N 1
ATOM 833 C CA . SER A 1 108 ? 2.463 0.885 2.705 1.00 91.88 108 SER A CA 1
ATOM 834 C C . SER A 1 108 ? 2.639 2.371 2.436 1.00 91.88 108 SER A C 1
ATOM 836 O O . SER A 1 108 ? 2.167 3.211 3.196 1.00 91.88 108 SER A O 1
ATOM 838 N N . GLU A 1 109 ? 3.281 2.688 1.316 1.00 92.06 109 GLU A N 1
ATOM 839 C CA . GLU A 1 109 ? 3.396 4.054 0.797 1.00 92.06 109 GLU A CA 1
ATOM 840 C C . GLU A 1 109 ? 2.357 4.343 -0.300 1.00 92.06 109 GLU A C 1
ATOM 842 O O . GLU A 1 109 ? 2.484 5.319 -1.033 1.00 92.06 109 GLU A O 1
ATOM 847 N N . ASN A 1 110 ? 1.308 3.514 -0.418 1.00 93.75 110 ASN A N 1
ATOM 848 C CA . ASN A 1 110 ? 0.230 3.718 -1.393 1.00 93.75 110 ASN A CA 1
ATOM 849 C C . ASN A 1 110 ? -0.629 4.960 -1.123 1.00 93.75 110 ASN A C 1
ATOM 851 O O . ASN A 1 110 ? -1.216 5.512 -2.052 1.00 93.75 110 ASN A O 1
ATOM 855 N N . GLY A 1 111 ? -0.711 5.369 0.136 1.00 94.50 111 GLY A N 1
ATOM 856 C CA . GLY A 1 111 ? -1.509 6.491 0.600 1.00 94.50 111 GLY A CA 1
ATOM 857 C C . GLY A 1 111 ? -1.548 6.521 2.119 1.00 94.50 111 GLY A C 1
ATOM 858 O O . GLY A 1 111 ? -1.060 5.598 2.780 1.00 94.50 111 GLY A O 1
ATOM 859 N N . VAL A 1 112 ? -2.121 7.585 2.664 1.00 95.38 112 VAL A N 1
ATOM 860 C CA . VAL A 1 112 ? -2.143 7.872 4.096 1.00 95.38 112 VAL A CA 1
ATOM 861 C C . VAL A 1 112 ? -3.534 8.265 4.568 1.00 95.38 112 VAL A C 1
ATOM 863 O O . VAL A 1 112 ? -4.270 8.948 3.865 1.00 95.38 112 VAL A O 1
ATOM 866 N N . PHE A 1 113 ? -3.887 7.896 5.795 1.00 96.31 113 PHE A N 1
ATOM 867 C CA . PHE A 1 113 ? -5.054 8.461 6.461 1.00 96.31 113 PHE A CA 1
ATOM 868 C C . PHE A 1 113 ? -4.771 9.886 6.936 1.00 96.31 113 PHE A C 1
ATOM 870 O O . PHE A 1 113 ? -3.765 10.157 7.603 1.00 96.31 113 PHE A O 1
ATOM 877 N N . ARG A 1 114 ? -5.694 10.789 6.607 1.00 94.81 114 ARG A N 1
ATOM 878 C CA . ARG A 1 114 ? -5.803 12.145 7.138 1.00 94.81 114 ARG A CA 1
ATOM 879 C C . ARG A 1 114 ? -6.994 12.206 8.081 1.00 94.81 114 ARG A C 1
ATOM 881 O O . ARG A 1 114 ? -8.069 11.699 7.767 1.00 94.81 114 ARG A O 1
ATOM 888 N N . TYR A 1 115 ? -6.782 12.847 9.221 1.00 94.06 115 TYR A N 1
ATOM 889 C CA . TYR A 1 115 ? -7.767 12.956 10.286 1.00 94.06 115 TYR A CA 1
ATOM 890 C C . TYR A 1 115 ? -8.213 14.406 10.404 1.00 94.06 115 TYR A C 1
ATOM 892 O O . TYR A 1 115 ? -7.371 15.302 10.484 1.00 94.06 115 TYR A O 1
ATOM 900 N N . GLY A 1 116 ? -9.520 14.633 10.418 1.00 92.44 116 GLY A N 1
ATOM 901 C CA . GLY A 1 116 ? -10.097 15.962 10.578 1.00 92.44 116 GLY A CA 1
ATOM 902 C C . GLY A 1 116 ? -11.428 15.901 11.310 1.00 92.44 116 GLY A C 1
ATOM 903 O O . GLY A 1 116 ? -12.196 14.960 11.133 1.00 92.44 116 GLY A O 1
ATOM 904 N N . MET A 1 117 ? -11.695 16.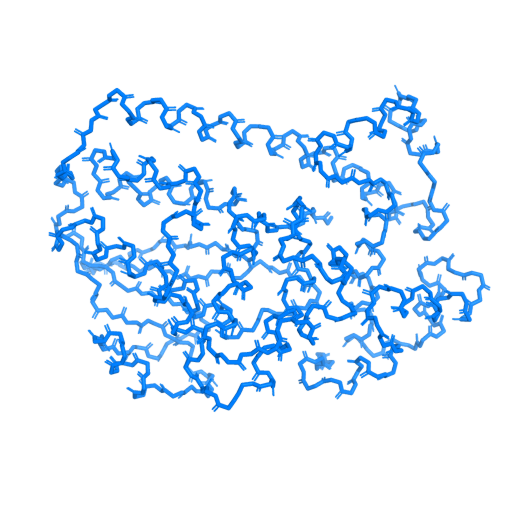908 12.134 1.00 89.69 117 MET A N 1
ATOM 905 C CA . MET A 1 117 ? -13.014 17.151 12.714 1.00 89.69 117 MET A CA 1
ATOM 906 C C . MET A 1 117 ? -13.527 18.470 12.160 1.00 89.69 117 MET A C 1
ATOM 908 O O . MET A 1 117 ? -12.791 19.460 12.163 1.00 89.69 117 MET A O 1
ATOM 912 N N . GLN A 1 118 ? -14.770 18.487 11.691 1.00 79.88 118 GLN A N 1
ATOM 913 C CA . GLN A 1 118 ? -15.422 19.747 11.367 1.00 79.88 118 GLN A CA 1
ATOM 914 C C . GLN A 1 118 ? -15.823 20.467 12.665 1.00 79.88 118 GLN A C 1
ATOM 916 O O . GLN A 1 118 ? -16.154 19.811 13.660 1.00 79.88 118 GLN A O 1
ATOM 921 N N . PRO A 1 119 ? -15.801 21.811 12.695 1.00 77.31 119 PRO A N 1
ATOM 922 C CA . PRO A 1 119 ? -16.263 22.567 13.853 1.00 77.31 119 PRO A CA 1
ATOM 923 C C . PRO A 1 119 ? -17.704 22.195 14.231 1.00 77.31 119 PRO A C 1
ATOM 925 O O . PRO A 1 119 ? -18.611 22.299 13.412 1.00 77.31 119 PRO A O 1
ATOM 928 N N . GLY A 1 120 ? -17.917 21.783 15.483 1.00 77.25 120 GLY A N 1
ATOM 929 C CA . GLY A 1 120 ? -19.242 21.427 16.007 1.00 77.25 120 GLY A CA 1
ATOM 930 C C . GLY A 1 120 ? -19.670 19.972 15.788 1.00 77.25 120 GLY A C 1
ATOM 931 O O . GLY A 1 120 ? -20.691 19.566 16.341 1.00 77.25 120 GLY A O 1
ATOM 932 N N . GLU A 1 121 ? -18.895 19.166 15.058 1.00 81.94 121 GLU A N 1
ATOM 933 C CA . GLU A 1 121 ? -19.152 17.731 14.915 1.00 81.94 121 GLU A CA 1
ATOM 934 C C . GLU A 1 121 ? -18.504 16.911 16.043 1.00 81.94 121 GLU A C 1
ATOM 936 O O . GLU A 1 121 ? -17.432 17.240 16.551 1.00 81.94 121 GLU A O 1
ATOM 941 N N . LYS A 1 122 ? -19.153 15.800 16.414 1.00 84.94 122 LYS A N 1
ATOM 942 C CA . LYS A 1 122 ? -18.619 14.781 17.344 1.00 84.94 122 LYS A CA 1
ATOM 943 C C . LYS A 1 122 ? -17.999 13.581 16.622 1.00 84.94 122 LYS A C 1
ATOM 945 O O . LYS A 1 122 ? -17.794 12.522 17.214 1.00 84.94 122 LYS A O 1
ATOM 950 N N . THR A 1 123 ? -17.766 13.727 15.325 1.00 91.88 123 THR A N 1
ATOM 951 C CA . THR A 1 123 ? -17.249 12.675 14.462 1.00 91.88 123 THR A CA 1
ATOM 952 C C . THR A 1 123 ? -15.870 13.044 13.951 1.00 91.88 123 THR A C 1
ATOM 954 O O . THR A 1 123 ? -15.640 14.150 13.463 1.00 91.88 123 THR A O 1
ATOM 957 N N . LEU A 1 124 ? -14.935 12.104 14.054 1.00 94.75 124 LEU A N 1
ATOM 958 C CA . LEU A 1 124 ? -13.636 12.207 13.410 1.00 94.75 124 LEU A CA 1
ATOM 959 C C . LEU A 1 124 ? -13.732 11.618 12.002 1.00 94.75 124 LEU A C 1
ATOM 961 O O . LEU A 1 124 ? -13.940 10.413 11.842 1.00 94.75 124 LEU A O 1
ATOM 965 N N . ARG A 1 125 ? -13.510 12.449 10.982 1.00 95.31 125 ARG A N 1
ATOM 966 C CA . ARG A 1 125 ? -13.356 11.998 9.597 1.00 95.31 125 ARG A CA 1
ATOM 967 C C . ARG A 1 125 ? -11.951 11.454 9.379 1.00 95.31 125 ARG A C 1
ATOM 969 O O . ARG A 1 125 ? -10.963 12.164 9.571 1.00 95.31 125 ARG A O 1
ATOM 976 N N . CYS A 1 126 ? -11.880 10.200 8.947 1.00 96.81 126 CYS A N 1
ATOM 977 C CA . CYS A 1 126 ? -10.658 9.495 8.577 1.00 96.81 126 CYS A CA 1
ATOM 978 C C . CYS A 1 126 ? -10.663 9.281 7.057 1.00 96.81 126 CYS A C 1
ATOM 980 O O . CYS A 1 126 ? -11.232 8.307 6.565 1.00 96.81 126 CYS A O 1
ATOM 982 N N . LEU A 1 127 ? -10.067 10.208 6.304 1.00 97.06 127 LEU A N 1
ATOM 983 C CA . LEU A 1 127 ? -10.057 10.182 4.837 1.00 97.06 127 LEU A CA 1
ATOM 984 C C . LEU A 1 127 ? -8.728 9.634 4.317 1.00 97.06 127 LEU A C 1
ATOM 986 O O . LEU A 1 127 ? -7.662 10.054 4.764 1.00 97.06 127 LEU A O 1
ATOM 990 N N . TYR A 1 128 ? -8.784 8.717 3.359 1.00 97.31 128 TYR A N 1
ATOM 991 C CA . TYR A 1 128 ? -7.605 8.156 2.714 1.00 97.31 128 TYR A CA 1
ATOM 992 C C . TYR A 1 128 ? -7.141 9.062 1.573 1.00 97.31 128 TYR A C 1
ATOM 994 O O . TYR A 1 128 ? -7.885 9.354 0.638 1.00 97.31 128 TYR A O 1
ATOM 1002 N N . GLU A 1 129 ? -5.897 9.515 1.666 1.00 95.75 129 GLU A N 1
ATOM 1003 C CA . GLU A 1 129 ? -5.209 10.322 0.669 1.00 95.75 129 GLU A CA 1
ATOM 1004 C C . GLU A 1 129 ? -4.215 9.438 -0.076 1.00 95.75 129 GLU A C 1
ATOM 1006 O O . GLU A 1 129 ? -3.222 8.979 0.489 1.00 95.75 129 GLU A O 1
ATOM 1011 N N . GLU A 1 130 ? -4.498 9.175 -1.346 1.00 94.56 130 GLU A N 1
ATOM 1012 C CA . GLU A 1 130 ? -3.612 8.415 -2.217 1.00 94.56 130 GLU A CA 1
ATOM 1013 C C . GLU A 1 130 ? -2.277 9.148 -2.429 1.00 94.56 130 GLU A C 1
ATOM 1015 O O . GLU A 1 130 ? -2.250 10.350 -2.695 1.00 94.56 130 GLU A O 1
ATOM 1020 N N . THR A 1 131 ? -1.159 8.418 -2.369 1.00 93.69 131 THR A N 1
ATOM 1021 C CA . THR A 1 131 ? 0.150 8.964 -2.746 1.00 93.69 131 THR A CA 1
ATOM 1022 C C . THR A 1 131 ? 0.205 9.151 -4.265 1.00 93.69 131 THR A C 1
ATOM 1024 O O . THR A 1 131 ? 0.029 8.167 -4.985 1.00 93.69 131 THR A O 1
ATOM 1027 N N . PRO A 1 132 ? 0.501 10.349 -4.794 1.00 90.06 132 PRO A N 1
ATOM 1028 C CA . PRO A 1 132 ? 0.626 10.537 -6.236 1.00 90.06 132 PRO A CA 1
ATOM 1029 C C . PRO A 1 132 ? 1.721 9.645 -6.836 1.00 90.06 132 PRO A C 1
ATOM 1031 O O . PRO A 1 132 ? 2.866 9.660 -6.381 1.00 90.06 132 PRO A O 1
ATOM 1034 N N . ALA A 1 133 ? 1.387 8.889 -7.881 1.00 87.31 133 ALA A N 1
ATOM 1035 C CA . ALA A 1 133 ? 2.337 8.064 -8.625 1.00 87.31 133 ALA A CA 1
ATOM 1036 C C . ALA A 1 133 ? 2.011 8.077 -10.124 1.00 87.31 133 ALA A C 1
ATOM 1038 O O . ALA A 1 133 ? 1.050 8.700 -10.562 1.00 87.31 133 ALA A O 1
ATOM 1039 N N . ALA A 1 134 ? 2.833 7.403 -10.932 1.00 83.62 134 ALA A N 1
ATOM 1040 C CA . ALA A 1 134 ? 2.642 7.376 -12.383 1.00 83.62 134 ALA A CA 1
ATOM 1041 C C . ALA A 1 134 ? 1.369 6.616 -12.815 1.00 83.62 134 ALA A C 1
ATOM 1043 O O . ALA A 1 134 ? 0.828 6.888 -13.881 1.00 83.62 134 ALA A O 1
ATOM 1044 N N . LEU A 1 135 ? 0.901 5.680 -11.988 1.00 86.38 135 LEU A N 1
ATOM 1045 C CA . LEU A 1 135 ? -0.333 4.921 -12.173 1.00 86.38 135 LEU A CA 1
ATOM 1046 C C . LEU A 1 135 ? -1.225 5.174 -10.962 1.00 86.38 135 LEU A C 1
ATOM 1048 O O . LEU A 1 135 ? -0.751 4.950 -9.851 1.00 86.38 135 LEU A O 1
ATOM 1052 N N . ASP A 1 136 ? -2.469 5.605 -11.160 1.00 91.06 136 ASP A N 1
ATOM 1053 C CA . ASP A 1 136 ? -3.434 5.844 -10.076 1.00 91.06 136 ASP A CA 1
ATOM 1054 C C . ASP A 1 136 ? -3.816 4.526 -9.372 1.00 91.06 136 ASP A C 1
ATOM 1056 O O . ASP A 1 136 ? -3.738 3.439 -9.959 1.00 91.06 136 ASP A O 1
ATOM 1060 N N . ALA A 1 137 ? -4.187 4.586 -8.094 1.00 93.81 137 ALA A N 1
ATOM 1061 C CA . ALA A 1 137 ? -4.627 3.410 -7.350 1.00 93.81 137 ALA A CA 1
ATOM 1062 C C . ALA A 1 137 ? -6.001 2.924 -7.839 1.00 93.81 137 ALA A C 1
ATOM 1064 O O . ALA A 1 137 ? -6.892 3.704 -8.168 1.00 93.81 137 ALA A O 1
ATOM 1065 N N . SER A 1 138 ? -6.203 1.604 -7.843 1.00 94.38 138 SER A N 1
ATOM 1066 C CA . SER A 1 138 ? -7.531 1.039 -8.099 1.00 94.38 138 SER A CA 1
ATOM 1067 C C . SER A 1 138 ? -8.490 1.386 -6.946 1.00 94.38 138 SER A C 1
ATOM 1069 O O . SER A 1 138 ? -8.102 1.255 -5.780 1.00 94.38 138 SER A O 1
ATOM 1071 N N . PRO A 1 139 ? -9.767 1.719 -7.208 1.00 95.44 139 PRO A N 1
ATOM 1072 C CA . PRO A 1 139 ? -10.776 1.843 -6.156 1.00 95.44 139 PRO A CA 1
ATOM 1073 C C . PRO A 1 139 ? -10.859 0.613 -5.241 1.00 95.44 139 PRO A C 1
ATOM 1075 O O . PRO A 1 139 ? -10.998 0.756 -4.028 1.00 95.44 139 PRO A O 1
ATOM 1078 N N . GLN A 1 140 ? -10.695 -0.596 -5.794 1.00 96.31 140 GLN A N 1
ATOM 1079 C CA . GLN A 1 140 ? -10.706 -1.843 -5.017 1.00 96.31 140 GLN A CA 1
ATOM 1080 C C . GLN A 1 140 ? -9.514 -1.924 -4.052 1.00 96.31 140 GLN A C 1
ATOM 1082 O O . GLN A 1 140 ? -9.653 -2.398 -2.924 1.00 96.31 140 GLN A O 1
ATOM 1087 N N . GLN A 1 141 ? -8.358 -1.384 -4.448 1.00 96.38 141 GLN A N 1
ATOM 1088 C CA . GLN A 1 141 ? -7.197 -1.276 -3.569 1.00 96.38 141 GLN A CA 1
ATOM 1089 C C . GLN A 1 141 ? -7.498 -0.383 -2.368 1.00 96.38 141 GLN A C 1
ATOM 1091 O O . GLN A 1 141 ? -7.246 -0.785 -1.233 1.00 96.38 141 GLN A O 1
ATOM 1096 N N . ILE A 1 142 ? -8.053 0.809 -2.606 1.00 97.06 142 ILE A N 1
ATOM 1097 C CA . ILE A 1 142 ? -8.377 1.759 -1.536 1.00 97.06 142 ILE A CA 1
ATOM 1098 C C . ILE A 1 142 ? -9.458 1.172 -0.620 1.00 97.06 142 ILE A C 1
ATOM 1100 O O . ILE A 1 142 ? -9.287 1.161 0.598 1.00 97.06 142 ILE A O 1
ATOM 1104 N N . LEU A 1 143 ? -10.521 0.595 -1.189 1.00 97.62 143 LEU A N 1
ATOM 1105 C CA . LEU A 1 143 ? -11.585 -0.074 -0.436 1.00 97.62 143 LEU A CA 1
ATOM 1106 C C . LEU A 1 143 ? -11.058 -1.208 0.452 1.00 97.62 143 LEU A C 1
ATOM 1108 O O . LEU A 1 143 ? -11.553 -1.374 1.564 1.00 97.62 143 LEU A O 1
ATOM 1112 N N . SER A 1 144 ? -10.031 -1.946 0.015 1.00 96.75 144 SER A N 1
ATOM 1113 C CA . SER A 1 144 ? -9.395 -2.975 0.850 1.00 96.75 144 SER A CA 1
ATOM 1114 C C . SER A 1 144 ? -8.693 -2.408 2.080 1.00 96.75 144 SER A C 1
ATOM 1116 O O . SER A 1 144 ? -8.779 -2.995 3.160 1.00 96.75 144 SER A O 1
ATOM 1118 N N . VAL A 1 145 ? -8.054 -1.243 1.941 1.00 95.69 145 VAL A N 1
ATOM 1119 C CA . VAL A 1 145 ? -7.417 -0.544 3.059 1.00 95.69 145 VAL A CA 1
ATOM 1120 C C . VAL A 1 145 ? -8.489 -0.038 4.018 1.00 95.69 145 VAL A C 1
ATOM 1122 O O . VAL A 1 145 ? -8.410 -0.318 5.209 1.00 95.69 145 VAL A O 1
ATOM 1125 N N . ILE A 1 146 ? -9.531 0.625 3.504 1.00 97.19 146 ILE A N 1
ATOM 1126 C CA . ILE A 1 146 ? -10.645 1.133 4.316 1.00 97.19 146 ILE A CA 1
ATOM 1127 C C . ILE A 1 146 ? -11.340 0.005 5.086 1.00 97.19 146 ILE A C 1
ATOM 1129 O O . ILE A 1 146 ? -11.478 0.083 6.306 1.00 97.19 146 ILE A O 1
ATOM 1133 N N . ALA A 1 147 ? -11.747 -1.063 4.398 1.00 96.88 147 ALA A N 1
ATOM 1134 C CA . ALA A 1 147 ? -12.460 -2.180 5.009 1.00 96.88 147 ALA A CA 1
ATOM 1135 C C . ALA A 1 147 ? -11.590 -2.937 6.022 1.00 96.88 147 ALA A C 1
ATOM 1137 O O . ALA A 1 147 ? -12.071 -3.292 7.098 1.00 96.88 147 ALA A O 1
ATOM 1138 N N . GLY A 1 148 ? -10.302 -3.129 5.713 1.00 94.62 148 GLY A N 1
ATOM 1139 C CA . GLY A 1 148 ? -9.337 -3.701 6.649 1.00 94.62 148 GLY A CA 1
ATOM 1140 C C . GLY A 1 148 ? -9.197 -2.852 7.911 1.00 94.62 148 GLY A C 1
ATOM 1141 O O . GLY A 1 148 ? -9.295 -3.380 9.015 1.00 94.62 148 GLY A O 1
ATOM 1142 N N . THR A 1 149 ? -9.055 -1.532 7.769 1.00 94.38 149 THR A N 1
ATOM 1143 C CA . THR A 1 149 ? -8.989 -0.601 8.904 1.00 94.38 149 THR A CA 1
ATOM 1144 C C . THR A 1 149 ? -10.267 -0.612 9.741 1.00 94.38 149 THR A C 1
ATOM 1146 O O . THR A 1 149 ? -10.174 -0.703 10.961 1.00 94.38 149 THR A O 1
ATOM 1149 N N . ILE A 1 150 ? -11.450 -0.596 9.120 1.00 94.50 150 ILE A N 1
ATOM 1150 C CA . ILE A 1 150 ? -12.738 -0.704 9.830 1.00 94.50 150 ILE A CA 1
ATOM 1151 C C . ILE A 1 150 ? -12.812 -2.008 10.632 1.00 94.50 150 ILE A C 1
ATOM 1153 O O . ILE A 1 150 ? -13.243 -1.997 11.785 1.00 94.50 150 ILE A O 1
ATOM 1157 N N . ARG A 1 151 ? -12.364 -3.127 10.051 1.00 92.69 151 ARG A N 1
ATOM 1158 C CA . ARG A 1 151 ? -12.305 -4.413 10.752 1.00 92.69 151 ARG A CA 1
ATOM 1159 C C . ARG A 1 151 ? -11.369 -4.352 11.959 1.00 92.69 151 ARG A C 1
ATOM 1161 O O . ARG A 1 151 ? -11.782 -4.731 13.050 1.00 92.69 151 ARG A O 1
ATOM 1168 N N . TYR A 1 152 ? -10.160 -3.810 11.792 1.00 90.62 152 TYR A N 1
ATOM 1169 C CA . TYR A 1 152 ? -9.218 -3.637 12.902 1.00 90.62 152 TYR A CA 1
ATOM 1170 C C . TYR A 1 152 ? -9.797 -2.770 14.018 1.00 90.62 152 TYR A C 1
ATOM 1172 O O . TYR A 1 152 ? -9.669 -3.129 15.178 1.00 90.62 152 TYR A O 1
ATOM 1180 N N . ILE A 1 153 ? -10.476 -1.670 13.691 1.00 90.75 153 ILE A N 1
ATOM 1181 C CA . ILE A 1 153 ? -11.125 -0.802 14.687 1.00 90.75 153 ILE A CA 1
ATOM 1182 C C . ILE A 1 153 ? -12.173 -1.582 15.487 1.00 90.75 153 ILE A C 1
ATOM 1184 O O . ILE A 1 153 ? -12.173 -1.524 16.715 1.00 90.75 153 ILE A O 1
ATOM 1188 N N . ARG A 1 154 ? -13.033 -2.346 14.802 1.00 88.88 154 ARG A N 1
ATOM 1189 C CA . ARG A 1 154 ? -14.100 -3.134 15.439 1.00 88.88 154 ARG A CA 1
ATOM 1190 C C . ARG A 1 154 ? -13.568 -4.217 16.372 1.00 88.88 154 ARG A C 1
ATOM 1192 O O . ARG A 1 154 ? -14.184 -4.474 17.399 1.00 88.88 154 ARG A O 1
ATOM 1199 N N . GLU A 1 155 ? -12.454 -4.845 16.016 1.00 87.25 155 GLU A N 1
ATOM 1200 C CA . GLU A 1 155 ? -11.900 -5.963 16.783 1.00 87.25 155 GLU A CA 1
ATOM 1201 C C . GLU A 1 155 ? -10.904 -5.525 17.868 1.00 87.25 155 GLU A C 1
ATOM 1203 O O . GLU A 1 155 ? -10.876 -6.120 18.939 1.00 87.25 155 GLU A O 1
ATOM 1208 N N . LEU A 1 156 ? -10.086 -4.494 17.618 1.00 84.38 156 LEU A N 1
ATOM 1209 C CA . LEU A 1 156 ? -9.054 -4.039 18.560 1.00 84.38 156 LEU A CA 1
ATOM 1210 C C . LEU A 1 156 ? -9.624 -3.198 19.700 1.00 84.38 156 LEU A C 1
ATOM 1212 O O . LEU A 1 156 ? -9.049 -3.174 20.786 1.00 84.38 156 LEU A O 1
ATOM 1216 N N . PHE A 1 157 ? -10.717 -2.476 19.454 1.00 83.06 157 PHE A N 1
ATOM 1217 C CA . PHE A 1 157 ? -11.236 -1.497 20.406 1.00 83.06 157 PHE A CA 1
ATOM 1218 C C . PHE A 1 157 ? -12.529 -1.932 21.096 1.00 83.06 157 PHE A C 1
ATOM 1220 O O . PHE A 1 157 ? -13.167 -1.085 21.706 1.00 83.06 157 PHE A O 1
ATOM 1227 N N . ASP A 1 158 ? -12.907 -3.215 21.030 1.00 71.56 158 ASP A N 1
ATOM 1228 C CA . ASP A 1 158 ? -14.002 -3.817 21.820 1.00 71.56 158 ASP A CA 1
ATOM 1229 C C . ASP A 1 158 ? -15.288 -2.962 21.842 1.00 71.56 158 ASP A C 1
ATOM 1231 O O . ASP A 1 158 ? -15.849 -2.654 22.891 1.00 71.56 158 ASP A O 1
ATOM 1235 N N . GLN A 1 159 ? -15.694 -2.464 20.666 1.00 71.25 159 GLN A N 1
ATOM 1236 C CA . GLN A 1 159 ? -16.850 -1.568 20.473 1.00 71.25 159 GLN A CA 1
ATOM 1237 C C . GLN A 1 159 ? -16.815 -0.232 21.244 1.00 71.25 159 GLN A C 1
ATOM 1239 O O . GLN A 1 159 ? -17.806 0.491 21.269 1.00 71.25 159 GLN A O 1
ATOM 1244 N N . ARG A 1 160 ? -15.678 0.161 21.833 1.00 77.19 160 ARG A N 1
ATOM 1245 C CA . ARG A 1 160 ? -15.510 1.474 22.486 1.00 77.19 160 ARG A CA 1
ATOM 1246 C C . ARG A 1 160 ? -15.657 2.625 21.499 1.00 77.19 160 ARG A C 1
ATOM 1248 O O . ARG A 1 160 ? -16.064 3.710 21.901 1.00 77.19 160 ARG A O 1
ATOM 1255 N N . VAL A 1 161 ? -15.278 2.387 20.248 1.00 87.75 161 VAL A N 1
ATOM 1256 C CA . VAL A 1 161 ? -15.368 3.349 19.153 1.00 87.75 161 VAL A CA 1
ATOM 1257 C C . VAL A 1 161 ? -16.213 2.751 18.046 1.00 87.75 161 VAL A C 1
ATOM 1259 O O . VAL A 1 161 ? -15.918 1.663 17.542 1.00 87.75 161 VAL A O 1
ATOM 1262 N N . GLU A 1 162 ? -17.252 3.481 17.658 1.00 90.62 162 GLU A N 1
ATOM 1263 C CA . GLU A 1 162 ? -18.143 3.086 16.582 1.00 90.62 162 GLU A CA 1
ATOM 1264 C C . GLU A 1 162 ? -17.734 3.767 15.279 1.00 90.62 162 GLU A C 1
ATOM 1266 O O . GLU A 1 162 ? -17.580 4.988 15.188 1.00 90.62 162 GLU A O 1
ATOM 1271 N N . VAL A 1 163 ? -17.618 2.959 14.226 1.00 94.75 163 VAL A N 1
ATOM 1272 C CA . VAL A 1 163 ? -17.595 3.482 12.862 1.00 94.75 163 VAL A CA 1
ATOM 1273 C C . VAL A 1 163 ? -19.024 3.882 12.510 1.00 94.75 163 VAL A C 1
ATOM 1275 O O . VAL A 1 163 ? -19.907 3.029 12.468 1.00 94.75 163 VAL A O 1
ATOM 1278 N N . ARG A 1 164 ? -19.257 5.175 12.290 1.00 95.00 164 ARG A N 1
ATOM 1279 C CA . ARG A 1 164 ? -20.586 5.750 12.048 1.00 95.00 164 ARG A CA 1
ATOM 1280 C C . ARG A 1 164 ? -21.011 5.637 10.598 1.00 95.00 164 ARG A C 1
ATOM 1282 O O . ARG A 1 164 ? -22.171 5.346 10.333 1.00 95.00 164 ARG A O 1
ATOM 1289 N N . SER A 1 165 ? -20.090 5.863 9.669 1.00 96.44 165 SER A N 1
ATOM 1290 C CA . SER A 1 165 ? -20.388 5.862 8.240 1.00 96.44 165 SER A CA 1
ATOM 1291 C C . SER A 1 165 ? -19.160 5.501 7.406 1.00 96.44 165 SER A C 1
ATOM 1293 O O . SER A 1 165 ? -18.015 5.671 7.837 1.00 96.44 165 SER A O 1
ATOM 1295 N N . LEU A 1 166 ? -19.410 4.992 6.200 1.00 97.94 166 LEU A N 1
ATOM 1296 C CA . LEU A 1 166 ? -18.423 4.891 5.131 1.00 97.94 166 LEU A CA 1
ATOM 1297 C C . LEU A 1 166 ? -18.517 6.145 4.253 1.00 97.94 166 LEU A C 1
ATOM 1299 O O . LEU A 1 166 ? -19.595 6.457 3.756 1.00 97.94 166 LEU A O 1
ATOM 1303 N N . VAL A 1 167 ? -17.393 6.808 3.994 1.00 97.44 167 VAL A N 1
ATOM 1304 C CA . VAL A 1 167 ? -17.306 7.927 3.045 1.00 97.44 167 VAL A CA 1
ATOM 1305 C C . VAL A 1 167 ? -16.764 7.407 1.717 1.00 97.44 167 VAL A C 1
ATOM 1307 O O . VAL A 1 167 ? -15.734 6.728 1.688 1.00 97.44 167 VAL A O 1
ATOM 1310 N N . VAL A 1 168 ? -17.443 7.714 0.613 1.00 97.69 168 VAL A N 1
ATOM 1311 C CA . VAL A 1 168 ? -16.999 7.353 -0.742 1.00 97.69 168 VAL A CA 1
ATOM 1312 C C . VAL A 1 168 ? -17.077 8.548 -1.696 1.00 97.69 168 VAL A C 1
ATOM 1314 O O . VAL A 1 168 ? -17.955 9.398 -1.521 1.00 97.69 168 VAL A O 1
ATOM 1317 N N . PRO A 1 169 ? -16.243 8.585 -2.755 1.00 96.69 169 PRO A N 1
ATOM 1318 C CA . PRO A 1 169 ? -16.300 9.648 -3.752 1.00 96.69 169 PRO A CA 1
ATOM 1319 C C . PRO A 1 169 ? -17.672 9.729 -4.429 1.00 96.69 169 PRO A C 1
ATOM 1321 O O . PRO A 1 169 ? -18.211 8.724 -4.906 1.00 96.69 169 PRO A O 1
ATOM 1324 N N . ALA A 1 170 ? -18.227 10.937 -4.530 1.00 94.94 170 ALA A N 1
ATOM 1325 C CA . ALA A 1 170 ? -19.572 11.136 -5.076 1.00 94.94 170 ALA A CA 1
ATOM 1326 C C . ALA A 1 170 ? -19.668 10.804 -6.576 1.00 94.94 170 ALA A C 1
ATOM 1328 O O . ALA A 1 170 ? -20.710 10.333 -7.038 1.00 94.94 170 ALA A O 1
ATOM 1329 N N . HIS A 1 171 ? -18.578 11.029 -7.312 1.00 93.06 171 HIS A N 1
ATOM 1330 C CA . HIS A 1 171 ? -18.495 10.890 -8.766 1.00 93.06 171 HIS A CA 1
ATOM 1331 C C . HIS A 1 171 ? -18.200 9.459 -9.239 1.00 93.06 171 HIS A C 1
ATOM 1333 O O . HIS A 1 171 ? -18.351 9.164 -10.423 1.00 93.06 171 HIS A O 1
ATOM 133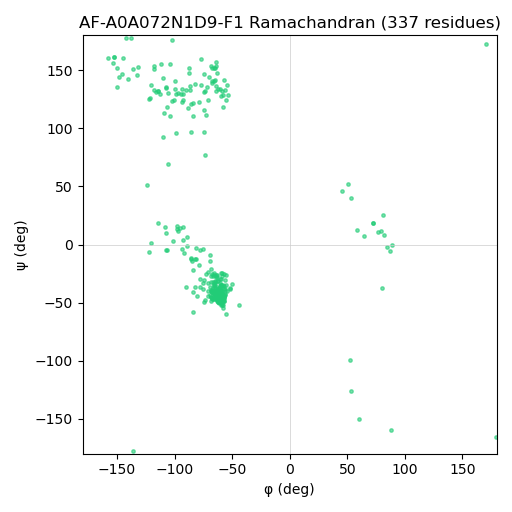9 N N . LEU A 1 172 ? -17.767 8.568 -8.342 1.00 92.62 172 LEU A N 1
ATOM 1340 C CA . LEU A 1 172 ? -17.358 7.221 -8.719 1.00 92.62 172 LEU A CA 1
ATOM 1341 C C . LEU A 1 172 ? -18.557 6.263 -8.745 1.00 92.62 172 LEU A C 1
ATOM 1343 O O . LEU A 1 172 ? -19.352 6.202 -7.799 1.00 92.62 172 LEU A O 1
ATOM 1347 N N . ALA A 1 173 ? -18.662 5.486 -9.824 1.00 92.69 173 ALA A N 1
ATOM 1348 C CA . ALA A 1 173 ? -19.639 4.413 -9.952 1.00 92.69 173 ALA A CA 1
ATOM 1349 C C . ALA A 1 173 ? -19.229 3.227 -9.062 1.00 92.69 173 ALA A C 1
ATOM 1351 O O . ALA A 1 173 ? -18.220 2.570 -9.308 1.00 92.69 173 ALA A O 1
ATOM 1352 N N . LEU A 1 174 ? -20.005 2.976 -8.008 1.00 94.25 174 LEU A N 1
ATOM 1353 C CA . LEU A 1 174 ? -19.764 1.935 -7.006 1.00 94.25 174 LEU A CA 1
ATOM 1354 C C . LEU A 1 174 ? -21.073 1.208 -6.692 1.00 94.25 174 LEU A C 1
ATOM 1356 O O . LEU A 1 174 ? -22.137 1.834 -6.690 1.00 94.25 174 LEU A O 1
ATOM 1360 N N . ASP A 1 175 ? -20.998 -0.069 -6.312 1.00 96.12 175 ASP A N 1
ATOM 1361 C CA . ASP A 1 175 ? -22.128 -0.769 -5.689 1.00 96.12 175 ASP A CA 1
ATOM 1362 C C . ASP A 1 175 ? -22.320 -0.287 -4.239 1.00 96.12 175 ASP A C 1
ATOM 1364 O O . ASP A 1 175 ? -21.937 -0.933 -3.263 1.00 96.12 175 ASP A O 1
ATOM 1368 N N . ARG A 1 176 ? -22.906 0.906 -4.093 1.00 96.25 176 ARG A N 1
ATOM 1369 C CA . ARG A 1 176 ? -23.118 1.569 -2.796 1.00 96.25 176 ARG A CA 1
ATOM 1370 C C . ARG A 1 176 ? -23.982 0.735 -1.848 1.00 96.25 176 ARG A C 1
ATOM 1372 O O . ARG A 1 176 ? -23.738 0.736 -0.642 1.00 96.25 176 ARG A O 1
ATOM 1379 N N . LYS A 1 177 ? -24.969 0.009 -2.383 1.00 96.94 177 LYS A N 1
ATOM 1380 C CA . LYS A 1 177 ? -25.855 -0.853 -1.591 1.00 96.94 177 LYS A CA 1
ATOM 1381 C C . LYS A 1 177 ? -25.098 -2.077 -1.083 1.00 96.94 177 LYS A C 1
ATOM 1383 O O . LYS A 1 177 ? -25.217 -2.404 0.099 1.00 96.94 177 LYS A O 1
ATOM 1388 N N . GLY A 1 178 ? -24.304 -2.714 -1.942 1.00 97.50 178 GLY A N 1
ATOM 1389 C CA . GLY A 1 178 ? -23.431 -3.822 -1.572 1.00 97.50 178 GLY A CA 1
ATOM 1390 C C . GLY A 1 178 ? -22.399 -3.422 -0.519 1.00 97.50 178 GLY A C 1
ATOM 1391 O O . GLY A 1 178 ? -22.276 -4.106 0.495 1.00 97.50 178 GLY A O 1
ATOM 1392 N N . LEU A 1 179 ? -21.741 -2.269 -0.692 1.00 97.69 179 LEU A N 1
ATOM 1393 C CA . LEU A 1 179 ? -20.792 -1.712 0.282 1.00 97.69 179 LEU A CA 1
ATOM 1394 C C . LEU A 1 179 ? -21.436 -1.498 1.657 1.00 97.69 179 LEU A C 1
ATOM 1396 O O . LEU A 1 179 ? -20.920 -1.986 2.664 1.00 97.69 179 LEU A O 1
ATOM 1400 N N . SER A 1 180 ? -22.575 -0.801 1.690 1.00 97.50 180 SER A N 1
ATOM 1401 C CA . SER A 1 180 ? -23.310 -0.515 2.925 1.00 97.50 180 SER A CA 1
ATOM 1402 C C . SER A 1 180 ? -23.752 -1.798 3.636 1.00 97.50 180 SER A C 1
ATOM 1404 O O . SER A 1 180 ? -23.552 -1.938 4.843 1.00 97.50 180 SER A O 1
ATOM 1406 N N . SER A 1 181 ? -24.275 -2.767 2.877 1.00 97.56 181 SER A N 1
ATOM 1407 C CA . SER A 1 181 ? -24.762 -4.043 3.414 1.00 97.56 181 SER A CA 1
ATOM 1408 C C . SER A 1 181 ? -23.623 -4.908 3.957 1.00 97.56 181 SER A C 1
ATOM 1410 O O . SER A 1 181 ? -23.728 -5.446 5.055 1.00 97.56 181 SER A O 1
ATOM 1412 N N . LEU A 1 182 ? -22.515 -5.023 3.217 1.00 97.00 182 LEU A N 1
ATOM 1413 C CA . LEU A 1 182 ? -21.386 -5.878 3.587 1.00 97.00 182 LEU A CA 1
ATOM 1414 C C . LEU A 1 182 ? -20.630 -5.346 4.811 1.00 97.00 182 LEU A C 1
ATOM 1416 O O . LEU A 1 182 ? -20.176 -6.128 5.644 1.00 97.00 182 LEU A O 1
ATOM 1420 N N . LEU A 1 183 ? -20.499 -4.023 4.934 1.00 96.12 183 LEU A N 1
ATOM 1421 C CA . LEU A 1 183 ? -19.858 -3.397 6.090 1.00 96.12 183 LEU A CA 1
ATOM 1422 C C . LEU A 1 183 ? -20.819 -3.171 7.259 1.00 96.12 183 LEU A C 1
ATOM 1424 O O . LEU A 1 183 ? -20.340 -2.865 8.352 1.00 96.12 183 LEU A O 1
ATOM 1428 N N . ASN A 1 184 ? -22.129 -3.330 7.058 1.00 95.94 184 ASN A N 1
ATOM 1429 C CA . ASN A 1 184 ? -23.168 -2.931 8.006 1.00 95.94 184 ASN A CA 1
ATOM 1430 C C . ASN A 1 184 ? -22.980 -1.471 8.463 1.00 95.94 184 ASN A C 1
ATOM 1432 O O . ASN A 1 184 ?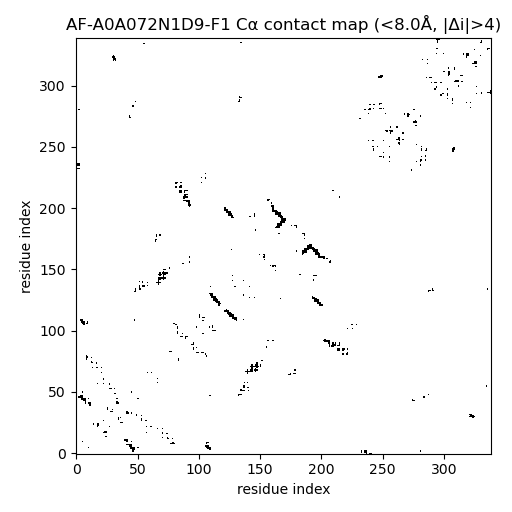 -22.845 -1.190 9.653 1.00 95.94 184 ASN A O 1
ATOM 1436 N N . LEU A 1 185 ? -22.857 -0.557 7.494 1.00 96.75 185 LEU A N 1
ATOM 1437 C CA . LEU A 1 185 ? -22.638 0.876 7.719 1.00 96.75 185 LEU A CA 1
ATOM 1438 C C . LEU A 1 185 ? -23.454 1.711 6.734 1.00 96.75 185 LEU A C 1
ATOM 1440 O O . LEU A 1 185 ? -23.526 1.350 5.555 1.00 96.75 185 LEU A O 1
ATOM 1444 N N . PRO A 1 186 ? -24.016 2.856 7.155 1.00 97.25 186 PRO A N 1
ATOM 1445 C CA . PRO A 1 186 ? -24.526 3.832 6.206 1.00 97.25 186 PRO A CA 1
ATOM 1446 C C . PRO A 1 186 ? -23.375 4.400 5.363 1.00 97.25 186 PRO A C 1
ATOM 1448 O O . PRO A 1 186 ? -22.216 4.425 5.787 1.00 97.25 186 PRO A O 1
ATOM 1451 N N . LEU A 1 187 ? -23.705 4.857 4.157 1.00 96.00 187 LEU A N 1
ATOM 1452 C CA . LEU A 1 187 ? -22.746 5.394 3.196 1.00 96.00 187 LEU A CA 1
ATOM 1453 C C . LEU A 1 187 ? -23.036 6.871 2.927 1.00 96.00 187 LEU A C 1
ATOM 1455 O O . LEU A 1 187 ? -24.164 7.242 2.608 1.00 96.00 187 LEU A O 1
ATOM 1459 N N . VAL A 1 188 ? -21.991 7.688 3.006 1.00 95.50 188 VAL A N 1
ATOM 1460 C CA . VAL A 1 188 ? -21.981 9.107 2.655 1.00 95.50 188 VAL A CA 1
ATOM 1461 C C . VAL A 1 188 ? -21.214 9.263 1.344 1.00 95.50 188 VAL A C 1
ATOM 1463 O O . VAL A 1 188 ? -20.041 8.904 1.250 1.00 95.50 188 VAL A O 1
ATOM 1466 N N . ALA A 1 189 ? -21.889 9.759 0.307 1.00 95.62 189 ALA A N 1
ATOM 1467 C CA . ALA A 1 189 ? -21.286 10.010 -0.998 1.00 95.62 189 ALA A CA 1
ATOM 1468 C C . ALA A 1 189 ? -20.921 11.494 -1.116 1.00 95.62 189 ALA A C 1
ATOM 1470 O O . ALA A 1 189 ? -21.773 12.318 -1.446 1.00 95.62 189 ALA A O 1
ATOM 1471 N N . GLU A 1 190 ? -19.666 11.832 -0.834 1.00 92.75 190 GLU A N 1
ATOM 1472 C CA . GLU A 1 190 ? -19.183 13.211 -0.739 1.00 92.75 190 GLU A CA 1
ATOM 1473 C C . GLU A 1 190 ? -17.738 13.304 -1.248 1.00 92.75 190 GLU A C 1
ATOM 1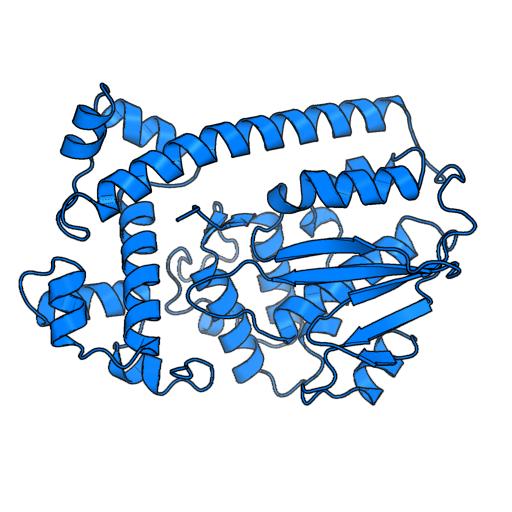475 O O . GLU A 1 190 ? -16.948 12.375 -1.085 1.00 92.75 190 GLU A O 1
ATOM 1480 N N . GLY A 1 191 ? -17.385 14.435 -1.863 1.00 91.56 191 GLY A N 1
ATOM 1481 C CA . GLY A 1 191 ? -16.012 14.727 -2.268 1.00 91.56 191 GLY A CA 1
ATOM 1482 C C . GLY A 1 191 ? -15.422 13.726 -3.267 1.00 91.56 191 GLY A C 1
ATOM 1483 O O . GLY A 1 191 ? -16.121 13.141 -4.105 1.00 91.56 191 GLY A O 1
ATOM 1484 N N . ASP A 1 192 ? -14.104 13.568 -3.190 1.00 93.88 192 ASP A N 1
ATOM 1485 C CA . ASP A 1 192 ? -13.268 12.793 -4.109 1.00 93.88 192 ASP A CA 1
ATOM 1486 C C . ASP A 1 192 ? -12.485 11.658 -3.426 1.00 93.88 192 ASP A C 1
ATOM 1488 O O . ASP A 1 192 ? -11.749 10.934 -4.093 1.00 93.88 192 ASP A O 1
ATOM 1492 N N . ARG A 1 193 ? -12.653 11.468 -2.110 1.00 95.38 193 ARG A N 1
ATOM 1493 C CA . ARG A 1 193 ? -11.871 10.517 -1.303 1.00 95.38 193 ARG A CA 1
ATOM 1494 C C . ARG A 1 193 ? -12.732 9.428 -0.678 1.00 95.38 193 ARG A C 1
ATOM 1496 O O . ARG A 1 193 ? -13.909 9.615 -0.388 1.00 95.38 193 ARG A O 1
ATOM 1503 N N . PHE A 1 194 ? -12.094 8.292 -0.421 1.00 98.00 194 PHE A N 1
ATOM 1504 C CA . PHE A 1 194 ? -12.645 7.238 0.425 1.00 98.00 194 PHE A CA 1
ATOM 1505 C C . PHE A 1 194 ? -12.286 7.491 1.887 1.00 98.00 194 PHE A C 1
ATOM 1507 O O . PHE A 1 194 ? -11.231 8.049 2.185 1.00 98.00 194 PHE A O 1
ATOM 1514 N N . GLY A 1 195 ? -13.115 7.026 2.810 1.00 97.69 195 GLY A N 1
ATOM 1515 C CA . GLY A 1 195 ? -12.841 7.154 4.232 1.00 97.69 195 GLY A CA 1
ATOM 1516 C C . GLY A 1 195 ? -13.941 6.571 5.096 1.00 97.69 195 GLY A C 1
ATOM 1517 O O . GLY A 1 195 ? -14.802 5.832 4.625 1.00 97.69 195 GLY A O 1
ATOM 1518 N N . PHE A 1 196 ? -13.911 6.917 6.372 1.00 97.38 196 PHE A N 1
ATOM 1519 C CA . PHE A 1 196 ? -14.955 6.575 7.329 1.00 97.38 196 PHE A CA 1
ATOM 1520 C C . PHE A 1 196 ? -15.009 7.610 8.450 1.00 97.38 196 PHE A C 1
ATOM 1522 O O . PHE A 1 196 ? -14.055 8.360 8.674 1.00 97.38 196 PHE A O 1
ATOM 1529 N N . GLU A 1 197 ? -16.132 7.640 9.156 1.00 96.19 197 GLU A N 1
ATOM 1530 C CA . GLU A 1 197 ? -16.347 8.503 10.316 1.00 96.19 197 GLU A CA 1
ATOM 1531 C C . GLU A 1 197 ? -16.342 7.671 11.595 1.00 96.19 197 GLU A C 1
ATOM 1533 O O . GLU A 1 197 ? -16.971 6.615 11.654 1.00 96.19 197 GLU A O 1
ATOM 1538 N N . LEU A 1 198 ? -15.636 8.147 12.618 1.00 94.94 198 LEU A N 1
ATOM 1539 C CA . LEU A 1 198 ? -15.623 7.561 13.959 1.00 94.94 198 LEU A CA 1
ATOM 1540 C C . LEU A 1 198 ? -16.343 8.482 14.929 1.00 94.94 198 LEU A C 1
ATOM 1542 O O . LEU A 1 198 ? -16.181 9.698 14.830 1.00 94.94 198 LEU A O 1
ATOM 1546 N N . ASP A 1 199 ? -17.074 7.933 15.894 1.00 92.25 199 ASP A N 1
ATOM 1547 C CA . ASP A 1 199 ? -17.432 8.725 17.070 1.00 92.25 199 ASP A CA 1
ATOM 1548 C C . ASP A 1 199 ? -16.205 9.034 17.930 1.00 92.25 199 ASP A C 1
ATOM 1550 O O . ASP A 1 199 ? -15.208 8.321 17.899 1.00 92.25 199 ASP A O 1
ATOM 1554 N N . THR A 1 200 ? -16.250 10.139 18.675 1.00 89.81 200 THR A N 1
ATOM 1555 C CA . THR A 1 200 ? -15.109 10.572 19.498 1.00 89.81 200 THR A CA 1
ATOM 1556 C C . THR A 1 200 ? -15.310 10.369 20.996 1.00 89.81 200 THR A C 1
ATOM 1558 O O . THR A 1 200 ? -14.387 10.626 21.770 1.00 89.81 200 THR A O 1
ATOM 1561 N N . ASP A 1 201 ? -16.495 9.920 21.420 1.00 87.88 201 ASP A N 1
ATOM 1562 C CA . ASP A 1 201 ? -16.935 9.964 22.822 1.00 87.88 201 ASP A CA 1
ATOM 1563 C C . ASP A 1 201 ? -15.990 9.209 23.776 1.00 87.88 201 ASP A C 1
ATOM 1565 O O . ASP A 1 201 ? -15.731 9.671 24.887 1.00 87.88 201 ASP A O 1
ATOM 1569 N N . ASN A 1 202 ? -15.390 8.101 23.326 1.00 87.00 202 ASN A N 1
ATOM 1570 C CA . ASN A 1 202 ? -14.559 7.230 24.168 1.00 87.00 202 ASN A CA 1
ATOM 1571 C C . ASN A 1 202 ? -13.078 7.185 23.768 1.00 87.00 202 ASN A C 1
ATOM 1573 O O . ASN A 1 202 ? -12.350 6.277 24.168 1.00 87.00 202 ASN A O 1
ATOM 1577 N N . PHE A 1 203 ? -12.585 8.159 23.004 1.00 89.69 203 PHE A N 1
ATOM 1578 C CA . PHE A 1 203 ? -11.217 8.121 22.470 1.00 89.69 203 PHE A CA 1
ATOM 1579 C C . PHE A 1 203 ? -10.105 8.038 23.521 1.00 89.69 203 PHE A C 1
ATOM 1581 O O . PHE A 1 203 ? -9.025 7.524 23.230 1.00 89.69 203 PHE A O 1
ATOM 1588 N N . ASN A 1 204 ? -10.352 8.543 24.729 1.00 89.06 204 ASN A N 1
ATOM 1589 C CA . ASN A 1 204 ? -9.377 8.555 25.823 1.00 89.06 204 ASN A CA 1
ATOM 1590 C C . ASN A 1 204 ? -9.620 7.455 26.862 1.00 89.06 204 ASN A C 1
ATOM 1592 O O . ASN A 1 204 ? -8.917 7.400 27.867 1.00 89.06 204 ASN A O 1
ATOM 1596 N N . VAL A 1 205 ? -10.610 6.592 26.635 1.00 85.50 205 VAL A N 1
ATOM 1597 C CA . VAL A 1 205 ? -10.868 5.459 27.516 1.00 85.50 205 VAL A CA 1
ATOM 1598 C C . VAL A 1 205 ? -9.758 4.415 27.327 1.00 85.50 205 VAL A C 1
ATOM 1600 O O . VAL A 1 205 ? -9.397 4.135 26.179 1.00 85.50 205 VAL A O 1
ATOM 1603 N N . PRO A 1 206 ? -9.212 3.838 28.417 1.00 85.75 206 PRO A N 1
ATOM 1604 C CA . PRO A 1 206 ? -8.192 2.805 28.319 1.00 85.75 206 PRO A CA 1
ATOM 1605 C C . PRO A 1 206 ? -8.639 1.602 27.487 1.00 85.75 206 PRO A C 1
ATOM 1607 O O . PRO A 1 206 ? -9.734 1.073 27.696 1.00 85.75 206 PRO A O 1
ATOM 1610 N N . ILE A 1 207 ? -7.781 1.157 26.566 1.00 85.88 207 ILE A N 1
ATOM 1611 C CA . ILE A 1 207 ? -8.016 -0.062 25.782 1.00 85.88 207 ILE A CA 1
ATOM 1612 C C . ILE A 1 207 ? -7.800 -1.285 26.686 1.00 85.88 207 ILE A C 1
ATOM 1614 O O . ILE A 1 207 ? -6.803 -1.386 27.407 1.00 85.88 207 ILE A O 1
ATOM 1618 N N . THR A 1 208 ? -8.747 -2.224 26.655 1.00 84.00 208 THR A N 1
ATOM 1619 C CA . THR A 1 208 ? -8.671 -3.483 27.408 1.00 84.00 208 THR A CA 1
ATOM 1620 C C . THR A 1 208 ? -7.472 -4.310 26.935 1.00 84.00 208 THR A C 1
ATOM 1622 O O . THR A 1 208 ? -7.268 -4.475 25.739 1.00 84.00 208 THR A O 1
ATOM 1625 N N . GLY A 1 209 ? -6.683 -4.858 27.863 1.00 84.12 209 GLY A N 1
ATOM 1626 C CA . GLY A 1 209 ? -5.486 -5.640 27.513 1.00 84.12 209 GLY A CA 1
ATOM 1627 C C . GLY A 1 209 ? -4.241 -4.798 27.200 1.00 84.12 209 GLY A C 1
ATOM 1628 O O . GLY A 1 209 ? -3.214 -5.350 26.797 1.00 84.12 209 GLY A O 1
ATOM 1629 N N . CYS A 1 210 ? -4.298 -3.479 27.425 1.00 89.88 210 CYS A N 1
ATOM 1630 C CA . CYS A 1 210 ? -3.118 -2.619 27.408 1.00 89.88 210 CYS A CA 1
ATOM 1631 C C . CYS A 1 210 ? -2.085 -3.097 28.444 1.00 89.88 210 CYS A C 1
ATOM 1633 O O . CYS A 1 210 ? -2.335 -3.063 29.650 1.00 89.88 210 CYS A O 1
ATOM 1635 N N . ASP A 1 211 ? -0.902 -3.482 27.963 1.00 94.69 211 ASP A N 1
ATOM 1636 C CA . ASP A 1 211 ? 0.276 -3.764 28.782 1.00 94.69 211 ASP A CA 1
ATOM 1637 C C . ASP A 1 211 ? 1.294 -2.634 28.551 1.00 94.69 211 ASP A C 1
ATOM 1639 O O . ASP A 1 211 ? 1.823 -2.514 27.440 1.00 94.69 211 ASP A O 1
ATOM 1643 N N . PRO A 1 212 ? 1.586 -1.790 29.560 1.00 95.00 212 PRO A N 1
ATOM 1644 C CA . PRO A 1 212 ? 2.488 -0.650 29.394 1.00 95.00 212 PRO A CA 1
ATOM 1645 C C . PRO A 1 212 ? 3.910 -1.026 28.956 1.00 95.00 212 PRO A C 1
ATOM 1647 O O . PRO A 1 212 ? 4.567 -0.247 28.264 1.00 95.00 212 PRO A O 1
ATOM 1650 N N . THR A 1 213 ? 4.391 -2.214 29.331 1.00 96.94 213 THR A N 1
ATOM 1651 C CA . THR A 1 213 ? 5.731 -2.689 28.968 1.00 96.94 213 THR A CA 1
ATOM 1652 C C . THR A 1 213 ? 5.760 -3.106 27.503 1.00 96.94 213 THR A C 1
ATOM 1654 O O . THR A 1 213 ? 6.624 -2.656 26.747 1.00 96.94 213 THR A O 1
ATOM 1657 N N . LEU A 1 214 ? 4.794 -3.924 27.073 1.00 96.44 214 LEU A N 1
ATOM 1658 C CA . LEU A 1 214 ? 4.691 -4.360 25.676 1.00 96.44 214 LEU A CA 1
ATOM 1659 C C . LEU A 1 214 ? 4.379 -3.193 24.737 1.00 96.44 214 LEU A C 1
ATOM 1661 O O . LEU A 1 214 ? 4.891 -3.155 23.615 1.00 96.44 214 LEU A O 1
ATOM 1665 N N . TYR A 1 215 ? 3.607 -2.213 25.208 1.00 96.44 215 TYR A N 1
ATOM 1666 C CA . TYR A 1 215 ? 3.391 -0.952 24.512 1.00 96.44 215 TYR A CA 1
ATOM 1667 C C . TYR A 1 215 ? 4.705 -0.220 24.242 1.00 96.44 215 TYR A C 1
ATOM 1669 O O . TYR A 1 215 ? 5.003 0.088 23.087 1.00 96.44 215 TYR A O 1
ATOM 1677 N N . GLN A 1 216 ? 5.512 0.020 25.283 1.00 97.31 216 GLN A N 1
ATOM 1678 C CA . GLN A 1 216 ? 6.759 0.769 25.140 1.00 97.31 216 GLN A CA 1
ATOM 1679 C C . GLN A 1 216 ? 7.763 0.033 24.244 1.00 97.31 216 GLN A C 1
ATOM 1681 O O . GLN A 1 216 ? 8.336 0.646 23.347 1.00 97.31 216 GLN A O 1
ATOM 1686 N N . LEU A 1 217 ? 7.910 -1.288 24.407 1.00 97.06 217 LEU A N 1
ATOM 1687 C CA . LEU A 1 217 ? 8.771 -2.105 23.542 1.00 97.06 217 LEU A CA 1
ATOM 1688 C C . LEU A 1 217 ? 8.340 -2.034 22.069 1.00 97.06 217 LEU A C 1
ATOM 1690 O O . LEU A 1 217 ? 9.177 -1.880 21.177 1.00 97.06 217 LEU A O 1
ATOM 1694 N N . SER A 1 218 ? 7.032 -2.119 21.809 1.00 96.75 218 SER A N 1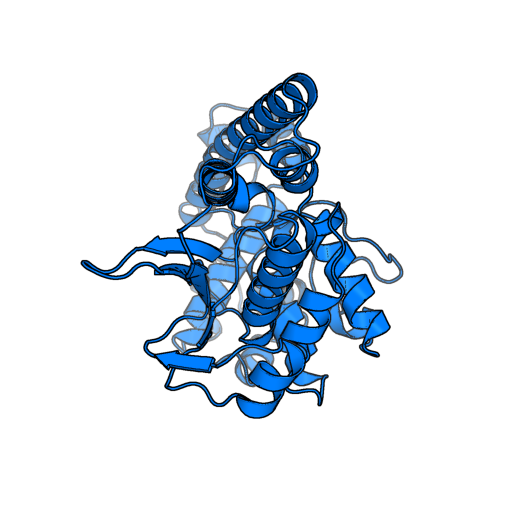
ATOM 1695 C CA . SER A 1 218 ? 6.482 -2.032 20.451 1.00 96.75 218 SER A CA 1
ATOM 1696 C C . SER A 1 218 ? 6.672 -0.640 19.850 1.00 96.75 218 SER A C 1
ATOM 1698 O O . SER A 1 218 ? 6.991 -0.517 18.666 1.00 96.75 218 SER A O 1
ATOM 1700 N N . LEU A 1 219 ? 6.512 0.409 20.661 1.00 97.44 219 LEU A N 1
ATOM 1701 C CA . LEU A 1 219 ? 6.701 1.797 20.252 1.00 97.44 219 LEU A CA 1
ATOM 1702 C C . LEU A 1 219 ? 8.165 2.091 19.905 1.00 97.44 219 LEU A C 1
ATOM 1704 O O . LEU A 1 219 ? 8.446 2.648 18.841 1.00 97.44 219 LEU A O 1
ATOM 1708 N N . ASP A 1 220 ? 9.100 1.667 20.754 1.00 96.75 220 ASP A N 1
ATOM 1709 C CA . ASP A 1 220 ? 10.536 1.832 20.518 1.00 96.75 220 ASP A CA 1
ATOM 1710 C C . ASP A 1 220 ? 10.959 1.115 19.232 1.00 96.75 220 ASP A C 1
ATOM 1712 O O . ASP A 1 220 ? 11.685 1.674 18.403 1.00 96.75 220 ASP A O 1
ATOM 1716 N N . TYR A 1 221 ? 10.453 -0.102 19.015 1.00 96.25 221 TYR A N 1
ATOM 1717 C CA . TYR A 1 221 ? 10.708 -0.852 17.790 1.00 96.25 221 TYR A CA 1
ATOM 1718 C C . TYR A 1 221 ? 10.122 -0.160 16.547 1.00 96.25 221 TYR A C 1
ATOM 1720 O O . TYR A 1 221 ? 10.815 -0.029 15.533 1.00 96.25 221 TYR A O 1
ATOM 1728 N N . ALA A 1 222 ? 8.893 0.364 16.619 1.00 95.88 222 ALA A N 1
ATOM 1729 C CA . ALA A 1 222 ? 8.288 1.136 15.530 1.00 95.88 222 ALA A CA 1
ATOM 1730 C C . ALA A 1 222 ? 9.112 2.391 15.185 1.00 95.88 222 ALA A C 1
ATOM 1732 O O . ALA A 1 222 ? 9.363 2.664 14.007 1.00 95.88 222 ALA A O 1
ATOM 1733 N N . HIS A 1 223 ? 9.610 3.117 16.192 1.00 96.81 223 HIS A N 1
ATOM 1734 C CA . HIS A 1 223 ? 10.506 4.257 15.990 1.00 96.81 223 HIS A CA 1
ATOM 1735 C C . HIS A 1 223 ? 11.839 3.856 15.355 1.00 96.81 223 HIS A C 1
ATOM 1737 O O . HIS A 1 223 ? 12.308 4.538 14.442 1.00 96.81 223 HIS A O 1
ATOM 1743 N N . GLN A 1 224 ? 12.446 2.747 15.783 1.00 94.75 224 GLN A N 1
ATOM 1744 C CA . GLN A 1 224 ? 13.673 2.238 15.164 1.00 94.75 224 GLN A CA 1
ATOM 1745 C C . GLN A 1 224 ? 13.465 1.918 13.680 1.00 94.75 224 GLN A C 1
ATOM 1747 O O . GLN A 1 224 ? 14.282 2.327 12.849 1.00 94.75 224 GLN A O 1
ATOM 1752 N N . LEU A 1 225 ? 12.360 1.251 13.332 1.00 91.81 225 LEU A N 1
ATOM 1753 C CA . LEU A 1 225 ? 12.004 0.964 11.942 1.00 91.81 225 LEU A CA 1
ATOM 1754 C C . LEU A 1 225 ? 11.772 2.244 11.133 1.00 91.81 225 LEU A C 1
ATOM 1756 O O . LEU A 1 225 ? 12.267 2.348 10.010 1.00 91.81 225 LEU A O 1
ATOM 1760 N N . LEU A 1 226 ? 11.070 3.234 11.693 1.00 92.12 226 LEU A N 1
ATOM 1761 C CA . LEU A 1 226 ? 10.812 4.508 11.016 1.00 92.12 226 LEU A CA 1
ATOM 1762 C C . LEU A 1 226 ? 12.105 5.287 10.763 1.00 92.12 226 LEU A C 1
ATOM 1764 O O . LEU A 1 226 ? 12.337 5.738 9.643 1.00 92.12 226 LEU A O 1
ATOM 1768 N N . ASN A 1 227 ? 12.988 5.362 11.758 1.00 89.81 227 ASN A N 1
ATOM 1769 C CA . ASN A 1 227 ? 14.293 6.007 11.628 1.00 89.81 227 ASN A CA 1
ATOM 1770 C C . ASN A 1 227 ? 15.178 5.288 10.596 1.00 89.81 227 ASN A C 1
ATOM 1772 O O . ASN A 1 227 ? 15.874 5.930 9.805 1.00 89.81 227 ASN A O 1
ATOM 1776 N N . ALA A 1 228 ? 15.155 3.951 10.577 1.00 86.38 228 ALA A N 1
ATOM 1777 C CA . ALA A 1 228 ? 15.868 3.161 9.577 1.00 86.38 228 ALA A CA 1
ATOM 1778 C C . ALA A 1 228 ? 15.313 3.400 8.163 1.00 86.38 228 ALA A C 1
ATOM 1780 O O . ALA A 1 228 ? 16.098 3.589 7.230 1.00 86.38 228 ALA A O 1
ATOM 1781 N N . LYS A 1 229 ? 13.981 3.463 8.017 1.00 86.69 229 LYS A N 1
ATOM 1782 C CA . LYS A 1 229 ? 13.299 3.792 6.757 1.00 86.69 229 LYS A CA 1
ATOM 1783 C C . LYS A 1 229 ? 13.665 5.190 6.269 1.00 86.69 229 LYS A C 1
ATOM 1785 O O . LYS A 1 229 ? 13.984 5.333 5.098 1.00 86.69 229 LYS A O 1
ATOM 1790 N N . GLN A 1 230 ? 13.659 6.204 7.134 1.00 86.12 230 GLN A N 1
ATOM 1791 C CA . GLN A 1 230 ? 14.009 7.583 6.766 1.00 86.12 230 GLN A CA 1
ATOM 1792 C C . GLN A 1 230 ? 15.452 7.689 6.253 1.00 86.12 230 GLN A C 1
ATOM 1794 O O . GLN A 1 230 ? 15.674 8.175 5.147 1.00 86.12 230 GLN A O 1
ATOM 1799 N N . LYS A 1 231 ? 16.422 7.121 6.985 1.00 83.44 231 LYS A N 1
ATOM 1800 C CA . LYS A 1 231 ? 17.830 7.063 6.542 1.00 83.44 231 LYS A CA 1
ATOM 1801 C C . LYS A 1 231 ? 17.998 6.305 5.224 1.00 83.44 231 LYS A C 1
ATOM 1803 O O . LYS A 1 231 ? 18.807 6.686 4.379 1.00 83.44 231 LYS A O 1
ATOM 1808 N N . GLY A 1 232 ? 17.252 5.211 5.053 1.00 83.31 232 GLY A N 1
ATOM 1809 C CA . GLY A 1 232 ? 17.170 4.490 3.787 1.00 83.31 232 GLY A CA 1
ATOM 1810 C C . GLY A 1 232 ? 16.643 5.393 2.673 1.00 83.31 232 GLY A C 1
ATOM 1811 O O . GLY A 1 232 ? 17.304 5.546 1.653 1.00 83.31 232 GLY A O 1
ATOM 1812 N N . SER A 1 233 ? 15.511 6.056 2.899 1.00 84.19 233 SER A N 1
ATOM 1813 C CA . SER A 1 233 ? 14.844 6.943 1.944 1.00 84.19 233 SER A CA 1
ATOM 1814 C C . SER A 1 233 ? 15.750 8.067 1.448 1.00 84.19 233 SER A C 1
ATOM 1816 O O . SER A 1 233 ? 15.798 8.302 0.247 1.00 84.19 233 SER A O 1
ATOM 1818 N N . GLU A 1 234 ? 16.524 8.715 2.321 1.00 86.19 234 GLU A N 1
ATOM 1819 C CA . GLU A 1 234 ? 17.495 9.747 1.919 1.00 86.19 234 GLU A CA 1
ATOM 1820 C C . GLU A 1 234 ? 18.555 9.195 0.956 1.00 86.19 234 GLU A C 1
ATOM 1822 O O . GLU A 1 234 ? 18.841 9.784 -0.089 1.00 86.19 234 GLU A O 1
ATOM 1827 N N . LEU A 1 235 ? 19.118 8.023 1.272 1.00 88.75 235 LEU A N 1
ATOM 1828 C CA . LEU A 1 235 ? 20.070 7.343 0.395 1.00 88.75 235 LEU A CA 1
ATOM 1829 C C . LEU A 1 235 ? 19.435 7.021 -0.965 1.00 88.75 235 LEU A C 1
ATOM 1831 O O . LEU A 1 235 ? 20.041 7.291 -2.003 1.00 88.75 235 LEU A O 1
ATOM 1835 N N . LEU A 1 236 ? 18.225 6.457 -0.967 1.00 90.19 236 LEU A N 1
ATOM 1836 C CA . LEU A 1 236 ? 17.513 6.089 -2.192 1.00 90.19 236 LEU A CA 1
ATOM 1837 C C . LEU A 1 236 ? 17.141 7.326 -3.022 1.00 90.19 236 LEU A C 1
ATOM 1839 O O . LEU A 1 236 ? 17.306 7.307 -4.240 1.00 90.19 236 LEU A O 1
ATOM 1843 N N . MET A 1 237 ? 16.713 8.415 -2.382 1.00 87.50 237 MET A N 1
ATOM 1844 C CA . MET A 1 237 ? 16.392 9.689 -3.028 1.00 87.50 237 MET A CA 1
ATOM 1845 C C . MET A 1 237 ? 17.621 10.292 -3.714 1.00 87.50 237 MET A C 1
ATOM 1847 O O . MET A 1 237 ? 17.532 10.695 -4.874 1.00 87.50 237 MET A O 1
ATOM 1851 N N . ASN A 1 238 ? 18.780 10.275 -3.051 1.00 90.62 238 ASN A N 1
ATOM 1852 C CA . ASN A 1 238 ? 20.040 10.743 -3.632 1.00 90.62 238 ASN A CA 1
ATOM 1853 C C . ASN A 1 238 ? 20.444 9.921 -4.865 1.00 90.62 238 ASN A C 1
ATOM 1855 O O . ASN A 1 238 ? 20.831 10.482 -5.888 1.00 90.62 238 ASN A O 1
ATOM 1859 N N . ILE A 1 239 ? 20.299 8.595 -4.802 1.00 94.31 239 ILE A N 1
ATOM 1860 C CA . ILE A 1 239 ? 20.607 7.702 -5.930 1.00 94.31 239 ILE A CA 1
ATOM 1861 C C . ILE A 1 239 ? 19.621 7.911 -7.086 1.00 94.31 239 ILE A C 1
ATOM 1863 O O . ILE A 1 239 ? 20.032 7.956 -8.243 1.00 94.31 239 ILE A O 1
ATOM 1867 N N . ARG A 1 240 ? 18.326 8.082 -6.802 1.00 92.56 240 ARG A N 1
ATOM 1868 C CA . ARG A 1 240 ? 17.302 8.363 -7.823 1.00 92.56 240 ARG A CA 1
ATOM 1869 C C . ARG A 1 240 ? 17.524 9.724 -8.483 1.00 92.56 240 ARG A C 1
ATOM 1871 O O . ARG A 1 240 ? 17.446 9.817 -9.705 1.00 92.56 240 ARG A O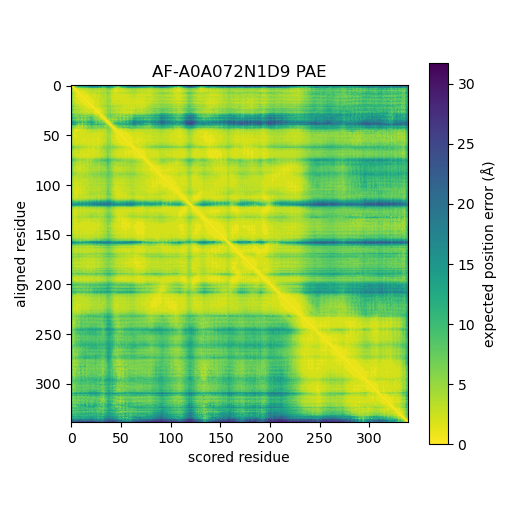 1
ATOM 1878 N N . GLY A 1 241 ? 17.870 10.751 -7.704 1.00 91.44 241 GLY A N 1
ATOM 1879 C CA . GLY A 1 241 ? 18.277 12.059 -8.222 1.00 91.44 241 GLY A CA 1
ATOM 1880 C C . GLY A 1 241 ? 19.525 11.966 -9.101 1.00 91.44 241 GLY A C 1
ATOM 1881 O O . GLY A 1 241 ? 19.566 12.550 -10.181 1.00 91.44 241 GLY A O 1
ATOM 1882 N N . PHE A 1 242 ? 20.507 11.155 -8.698 1.00 95.38 242 PHE A N 1
ATOM 1883 C CA . PHE A 1 242 ? 21.666 10.858 -9.533 1.00 95.38 242 PHE A CA 1
ATOM 1884 C C . PHE A 1 242 ? 21.253 10.214 -10.866 1.00 95.38 242 PHE A C 1
ATOM 1886 O O . PHE A 1 242 ? 21.636 10.724 -11.914 1.00 95.38 242 PHE A O 1
ATOM 1893 N N . ILE A 1 243 ? 20.439 9.152 -10.844 1.00 95.81 243 ILE A N 1
ATOM 1894 C CA . ILE A 1 243 ? 19.964 8.452 -12.053 1.00 95.81 243 ILE A CA 1
ATOM 1895 C C . ILE A 1 243 ? 19.240 9.417 -13.002 1.00 95.81 243 ILE A C 1
ATOM 1897 O O . ILE A 1 243 ? 19.534 9.429 -14.197 1.00 95.81 243 ILE A O 1
ATOM 1901 N N . ALA A 1 244 ? 18.339 10.251 -12.474 1.00 91.94 244 ALA A N 1
ATOM 1902 C CA . ALA A 1 244 ? 17.588 11.228 -13.261 1.00 91.94 244 ALA A CA 1
ATOM 1903 C C . ALA A 1 244 ? 18.490 12.266 -13.947 1.00 91.94 244 ALA A C 1
ATOM 1905 O O . ALA A 1 244 ? 18.232 12.643 -15.085 1.00 91.94 244 ALA A O 1
ATOM 1906 N N . ASN A 1 245 ? 19.573 12.679 -13.285 1.00 91.88 245 ASN A N 1
ATOM 1907 C CA . ASN A 1 245 ? 20.473 13.722 -13.782 1.00 91.88 245 ASN A CA 1
ATOM 1908 C C . ASN A 1 245 ? 21.654 13.190 -14.615 1.00 91.88 245 ASN A C 1
ATOM 1910 O O . ASN A 1 245 ? 22.402 13.984 -15.175 1.00 91.88 245 ASN A O 1
ATOM 1914 N N . HIS A 1 246 ? 21.847 11.869 -14.696 1.00 91.19 246 HIS A N 1
ATOM 1915 C CA . HIS A 1 246 ? 23.007 11.249 -15.355 1.00 91.19 246 HIS A CA 1
ATOM 1916 C C . HIS A 1 246 ? 22.584 10.265 -16.452 1.00 91.19 246 HIS A C 1
ATOM 1918 O O . HIS A 1 246 ? 23.016 9.112 -16.486 1.00 91.19 246 HIS A O 1
ATOM 1924 N N . GLY A 1 247 ? 21.717 10.730 -17.357 1.00 87.69 247 GLY A N 1
ATOM 1925 C CA . GLY A 1 247 ? 21.365 10.008 -18.583 1.00 87.69 247 GLY A CA 1
ATOM 1926 C C . GLY A 1 247 ? 20.482 8.777 -18.376 1.00 87.69 247 GLY A C 1
ATOM 1927 O O . GLY A 1 247 ? 20.437 7.923 -19.261 1.00 87.69 247 GLY A O 1
ATOM 1928 N N . LEU A 1 248 ? 19.800 8.670 -17.227 1.00 93.44 248 LEU A N 1
ATOM 1929 C CA . LEU A 1 248 ? 18.762 7.675 -16.950 1.00 93.44 248 LEU A CA 1
ATOM 1930 C C . LEU A 1 248 ? 19.221 6.238 -17.238 1.00 93.44 248 LEU A C 1
ATOM 1932 O O . LEU A 1 248 ? 19.927 5.655 -16.412 1.00 93.44 248 LEU A O 1
ATOM 1936 N N . ALA A 1 249 ? 18.871 5.657 -18.392 1.00 91.25 249 ALA A N 1
ATOM 1937 C CA . ALA A 1 249 ? 19.280 4.305 -18.772 1.00 91.25 249 ALA A CA 1
ATOM 1938 C C . ALA A 1 249 ? 20.808 4.116 -18.756 1.00 91.25 249 ALA A C 1
ATOM 1940 O O . ALA A 1 249 ? 21.280 3.025 -18.408 1.00 91.25 249 ALA A O 1
ATOM 1941 N N . GLN A 1 250 ? 21.568 5.179 -19.038 1.00 92.50 250 GLN A N 1
ATOM 1942 C CA . GLN A 1 250 ? 23.035 5.183 -19.064 1.00 92.50 250 GLN A CA 1
ATOM 1943 C C . GLN A 1 250 ? 23.685 5.314 -17.682 1.00 92.50 250 GLN A C 1
ATOM 1945 O O . GLN A 1 250 ? 24.880 5.051 -17.538 1.00 92.50 250 GLN A O 1
ATOM 1950 N N . ALA A 1 251 ? 22.919 5.660 -16.642 1.00 94.88 251 ALA A N 1
ATOM 1951 C CA . ALA A 1 251 ? 23.456 5.784 -15.296 1.00 94.88 251 ALA A CA 1
ATOM 1952 C C . ALA A 1 251 ? 24.036 4.442 -14.810 1.00 94.88 251 ALA A C 1
ATOM 1954 O O . ALA A 1 251 ? 23.403 3.376 -14.918 1.00 94.88 251 ALA A O 1
ATOM 1955 N N . SER A 1 252 ? 25.241 4.502 -14.235 1.00 95.69 252 SER A N 1
ATOM 1956 C CA . SER A 1 252 ? 25.947 3.346 -13.679 1.00 95.69 252 SER A CA 1
ATOM 1957 C C . SER A 1 252 ? 26.189 3.472 -12.174 1.00 95.69 252 SER A C 1
ATOM 1959 O O . SER A 1 252 ? 26.371 4.562 -11.625 1.00 95.69 252 SER A O 1
ATOM 1961 N N . VAL A 1 253 ? 26.252 2.321 -11.500 1.00 96.31 253 VAL A N 1
ATOM 1962 C CA . VAL A 1 253 ? 26.529 2.251 -10.057 1.00 96.31 253 VAL A CA 1
ATOM 1963 C C . VAL A 1 253 ? 27.915 2.800 -9.710 1.00 96.31 253 VAL A C 1
ATOM 1965 O O . VAL A 1 253 ? 28.096 3.367 -8.637 1.00 96.31 253 VAL A O 1
ATOM 1968 N N . THR A 1 254 ? 28.888 2.668 -10.616 1.00 96.06 254 THR A N 1
ATOM 1969 C CA . THR A 1 254 ? 30.256 3.162 -10.418 1.00 96.06 254 THR A CA 1
ATOM 1970 C C . THR A 1 254 ? 30.290 4.686 -10.387 1.00 96.06 254 THR A C 1
ATOM 1972 O O . THR A 1 254 ? 30.867 5.257 -9.463 1.00 96.06 254 THR A O 1
ATOM 1975 N N . GLN A 1 255 ? 29.620 5.349 -11.338 1.00 95.56 255 GLN A N 1
ATOM 1976 C CA . GLN A 1 255 ? 29.531 6.812 -11.359 1.00 95.56 255 GLN A CA 1
ATOM 1977 C C . GLN A 1 255 ? 28.760 7.338 -10.141 1.00 95.56 255 GLN A C 1
ATOM 1979 O O . GLN A 1 255 ? 29.212 8.281 -9.497 1.00 95.56 255 GLN A O 1
ATOM 1984 N N . CYS A 1 256 ? 27.653 6.682 -9.776 1.00 96.50 256 CYS A N 1
ATOM 1985 C CA . CYS A 1 256 ? 26.869 7.048 -8.596 1.00 96.50 256 CYS A CA 1
ATOM 1986 C C . CYS A 1 256 ? 27.673 6.890 -7.299 1.00 96.50 256 CYS A C 1
ATOM 1988 O O . CYS A 1 256 ? 27.617 7.735 -6.413 1.00 96.50 256 CYS A O 1
ATOM 1990 N N . ALA A 1 257 ? 28.442 5.808 -7.159 1.00 95.94 257 ALA A N 1
ATOM 1991 C CA . ALA A 1 257 ? 29.283 5.613 -5.984 1.00 95.94 257 ALA A CA 1
ATOM 1992 C C . ALA A 1 257 ? 30.355 6.705 -5.882 1.00 95.94 257 ALA A C 1
ATOM 1994 O O . ALA A 1 257 ? 30.544 7.270 -4.805 1.00 95.94 257 ALA A O 1
ATOM 1995 N N . HIS A 1 258 ? 30.988 7.045 -7.008 1.00 94.44 258 HIS A N 1
ATOM 1996 C CA . HIS A 1 258 ? 31.970 8.119 -7.078 1.00 94.44 258 HIS A CA 1
ATOM 1997 C C . HIS A 1 258 ? 31.366 9.478 -6.688 1.00 94.44 258 HIS A C 1
ATOM 1999 O O . HIS A 1 258 ? 31.930 10.174 -5.846 1.00 94.44 258 HIS A O 1
ATOM 2005 N N . SER A 1 259 ? 30.187 9.836 -7.216 1.00 93.81 259 SER A N 1
ATOM 2006 C CA . SER A 1 259 ? 29.510 11.097 -6.866 1.00 93.81 259 SER A CA 1
ATOM 2007 C C . SER A 1 259 ? 29.099 11.167 -5.391 1.00 93.81 259 SER A C 1
ATOM 2009 O O . SER A 1 259 ? 28.995 12.251 -4.830 1.00 93.81 259 SER A O 1
ATOM 2011 N N . MET A 1 260 ? 28.886 10.014 -4.752 1.00 92.56 260 MET A N 1
ATOM 2012 C CA . MET A 1 260 ? 28.543 9.890 -3.332 1.00 92.56 260 MET A CA 1
ATOM 2013 C C . MET A 1 260 ? 29.763 9.644 -2.429 1.00 92.56 260 MET A C 1
ATOM 2015 O O . MET A 1 260 ? 29.593 9.227 -1.283 1.00 92.56 260 MET A O 1
ATOM 2019 N N . GLN A 1 261 ? 30.985 9.854 -2.938 1.00 95.00 261 GLN A N 1
ATOM 2020 C CA . GLN A 1 261 ? 32.244 9.683 -2.198 1.00 95.00 261 GLN A CA 1
ATOM 2021 C C . GLN A 1 261 ? 32.363 8.297 -1.530 1.00 95.00 261 GLN A C 1
ATOM 2023 O O . GLN A 1 261 ? 32.810 8.143 -0.392 1.00 95.00 261 GLN A O 1
ATOM 2028 N N . THR A 1 262 ? 31.928 7.251 -2.235 1.00 95.12 262 THR A N 1
ATOM 2029 C CA . THR A 1 262 ? 32.008 5.860 -1.780 1.00 95.12 262 THR A CA 1
ATOM 2030 C C . THR A 1 262 ? 32.444 4.930 -2.915 1.00 95.12 262 THR A C 1
ATOM 2032 O O . THR A 1 262 ? 32.655 5.357 -4.045 1.00 95.12 262 THR A O 1
ATOM 2035 N N . ASN A 1 263 ? 32.599 3.634 -2.637 1.00 96.19 263 ASN A N 1
ATOM 2036 C CA . ASN A 1 263 ? 32.883 2.637 -3.674 1.00 96.19 263 ASN A CA 1
ATOM 2037 C C . ASN A 1 263 ? 31.636 1.807 -4.013 1.00 96.19 263 ASN A C 1
ATOM 2039 O O . ASN A 1 263 ? 30.735 1.644 -3.183 1.00 96.19 263 ASN A O 1
ATOM 2043 N N . ALA A 1 264 ? 31.601 1.255 -5.231 1.00 95.69 264 ALA A N 1
ATOM 2044 C CA . ALA A 1 264 ? 30.449 0.512 -5.746 1.00 95.69 264 ALA A CA 1
ATOM 2045 C C . ALA A 1 264 ? 30.049 -0.660 -4.834 1.00 95.69 264 ALA A C 1
ATOM 2047 O O . ALA A 1 264 ? 28.867 -0.842 -4.553 1.00 95.69 264 ALA A O 1
ATOM 2048 N N . ARG A 1 265 ? 31.027 -1.393 -4.283 1.00 95.62 265 ARG A N 1
ATOM 2049 C CA . ARG A 1 265 ? 30.785 -2.520 -3.368 1.00 95.62 265 ARG A CA 1
ATOM 2050 C C . ARG A 1 265 ? 30.075 -2.081 -2.085 1.00 95.62 265 ARG A C 1
ATOM 2052 O O . ARG A 1 265 ? 29.161 -2.758 -1.618 1.00 95.62 265 ARG A O 1
ATOM 2059 N N . ASN A 1 266 ? 30.477 -0.954 -1.499 1.00 94.38 266 ASN A N 1
ATOM 2060 C CA . ASN A 1 266 ? 29.853 -0.418 -0.291 1.00 94.38 266 ASN A CA 1
ATOM 2061 C C . ASN A 1 266 ? 28.437 0.091 -0.584 1.00 94.38 266 ASN A C 1
ATOM 2063 O O . ASN A 1 266 ? 27.515 -0.229 0.165 1.00 94.38 266 ASN A O 1
ATOM 2067 N N . LEU A 1 267 ? 28.248 0.810 -1.696 1.00 94.25 267 LEU A N 1
ATOM 2068 C CA . LEU A 1 267 ? 26.931 1.286 -2.124 1.00 94.25 267 LEU A CA 1
ATOM 2069 C C . LEU A 1 267 ? 25.963 0.121 -2.373 1.00 94.25 267 LEU A C 1
ATOM 2071 O O . LEU A 1 267 ? 24.862 0.112 -1.828 1.00 94.25 267 LEU A O 1
ATOM 2075 N N . GLN A 1 268 ? 26.397 -0.906 -3.105 1.00 93.62 268 GLN A N 1
ATOM 2076 C CA . GLN A 1 268 ? 25.612 -2.120 -3.350 1.00 93.62 268 GLN A CA 1
ATOM 2077 C C . GLN A 1 268 ? 25.257 -2.848 -2.053 1.00 93.62 268 GLN A C 1
ATOM 2079 O O . GLN A 1 268 ? 24.114 -3.255 -1.875 1.00 93.62 268 GLN A O 1
ATOM 2084 N N . ARG A 1 269 ? 26.197 -2.962 -1.106 1.00 91.81 269 ARG A N 1
ATOM 2085 C CA . ARG A 1 269 ? 25.922 -3.556 0.209 1.00 91.81 269 ARG A CA 1
ATOM 2086 C C . ARG A 1 269 ? 24.895 -2.745 1.007 1.00 91.81 269 ARG A C 1
ATOM 2088 O O . ARG A 1 269 ? 24.049 -3.338 1.670 1.00 91.81 269 ARG A O 1
ATOM 2095 N N . LYS A 1 270 ? 24.962 -1.408 0.972 1.00 89.38 270 LYS A N 1
ATOM 2096 C CA . LYS A 1 270 ? 23.966 -0.537 1.622 1.00 89.38 270 LYS A CA 1
ATOM 2097 C C . LYS A 1 270 ? 22.583 -0.718 0.994 1.00 89.38 270 LYS A C 1
ATOM 2099 O O . LYS A 1 270 ? 21.618 -0.860 1.732 1.00 89.38 270 LYS A O 1
ATOM 2104 N N . LEU A 1 271 ? 22.508 -0.778 -0.334 1.00 88.75 271 LEU A N 1
ATOM 2105 C CA . LEU A 1 271 ? 21.267 -1.024 -1.072 1.00 88.75 271 LEU A CA 1
ATOM 2106 C C . LEU A 1 271 ? 20.671 -2.401 -0.760 1.00 88.75 271 LEU A C 1
ATOM 2108 O O . LEU A 1 271 ? 19.488 -2.491 -0.451 1.00 88.75 271 LEU A O 1
ATOM 2112 N N . ALA A 1 272 ? 21.500 -3.446 -0.718 1.00 84.94 272 ALA A N 1
ATOM 2113 C CA . ALA A 1 272 ? 21.056 -4.793 -0.371 1.00 84.94 272 ALA A CA 1
ATOM 2114 C C . ALA A 1 272 ? 20.462 -4.864 1.047 1.00 84.94 272 ALA A C 1
ATOM 2116 O O . ALA A 1 272 ? 19.459 -5.536 1.261 1.00 84.94 272 ALA A O 1
ATOM 2117 N N . ARG A 1 273 ? 21.024 -4.120 2.015 1.00 81.69 273 ARG A N 1
ATOM 2118 C CA . ARG A 1 273 ? 20.441 -3.991 3.368 1.00 81.69 273 ARG A CA 1
ATOM 2119 C C . ARG A 1 273 ? 19.089 -3.275 3.382 1.00 81.69 273 ARG A C 1
ATOM 2121 O O . ARG A 1 273 ? 18.319 -3.487 4.307 1.00 81.69 273 ARG A O 1
ATOM 2128 N N . GLN A 1 274 ? 18.816 -2.445 2.378 1.00 78.44 274 GLN A N 1
ATOM 2129 C CA . GLN A 1 274 ? 17.518 -1.802 2.157 1.00 78.44 274 GLN A CA 1
ATOM 2130 C C . GLN A 1 274 ? 16.582 -2.666 1.289 1.00 78.44 274 GLN A C 1
ATOM 2132 O O . GLN A 1 274 ? 15.509 -2.211 0.911 1.00 78.44 274 GLN A O 1
ATOM 2137 N N . GLY A 1 275 ? 16.972 -3.905 0.955 1.00 74.75 275 GLY A N 1
ATOM 2138 C CA . GLY A 1 275 ? 16.161 -4.823 0.152 1.00 74.75 275 GLY A CA 1
ATOM 2139 C C . GLY A 1 275 ? 16.060 -4.451 -1.329 1.00 74.75 275 GLY A C 1
ATOM 2140 O O . GLY A 1 275 ? 15.150 -4.921 -2.003 1.00 74.75 275 GLY A O 1
ATOM 2141 N N . THR A 1 276 ? 16.969 -3.615 -1.839 1.00 85.44 276 THR A N 1
ATOM 2142 C CA . THR A 1 276 ? 16.961 -3.149 -3.233 1.00 85.44 276 THR A CA 1
ATOM 2143 C C . THR A 1 276 ? 18.365 -3.187 -3.852 1.00 85.44 276 THR A C 1
ATOM 2145 O O . THR A 1 276 ? 19.350 -3.610 -3.240 1.00 85.44 276 THR A O 1
ATOM 2148 N N . SER A 1 277 ? 18.485 -2.746 -5.099 1.00 89.62 277 SER A N 1
ATOM 2149 C CA . SER A 1 277 ? 19.728 -2.668 -5.857 1.00 89.62 277 SER A CA 1
ATOM 2150 C C . SER A 1 277 ? 19.724 -1.442 -6.763 1.00 89.62 277 SER A C 1
ATOM 2152 O O . SER A 1 277 ? 18.677 -0.910 -7.120 1.00 89.62 277 SER A O 1
ATOM 2154 N N . PHE A 1 278 ? 20.909 -1.005 -7.200 1.00 92.69 278 PHE A N 1
ATOM 2155 C CA . PHE A 1 278 ? 21.016 0.129 -8.127 1.00 92.69 278 PHE A CA 1
ATOM 2156 C C . PHE A 1 278 ? 20.253 -0.142 -9.431 1.00 92.69 278 PHE A C 1
ATOM 2158 O O . PHE A 1 278 ? 19.639 0.756 -9.996 1.00 92.69 278 PHE A O 1
ATOM 2165 N N . ARG A 1 279 ? 20.265 -1.401 -9.887 1.00 90.50 279 ARG A N 1
ATOM 2166 C CA . ARG A 1 279 ? 19.502 -1.838 -11.055 1.00 90.50 279 ARG A CA 1
ATOM 2167 C C . ARG A 1 279 ? 17.999 -1.658 -10.836 1.00 90.50 279 ARG A C 1
ATOM 2169 O O . ARG A 1 279 ? 17.371 -1.039 -11.681 1.00 90.50 279 ARG A O 1
ATOM 2176 N N . GLN A 1 280 ? 17.456 -2.147 -9.719 1.00 86.12 280 GLN A N 1
ATOM 2177 C CA . GLN A 1 280 ? 16.030 -2.000 -9.396 1.00 86.12 280 GLN A CA 1
ATOM 2178 C C . GLN A 1 280 ? 15.624 -0.526 -9.304 1.00 86.12 280 GLN A C 1
ATOM 2180 O O . GLN A 1 280 ? 14.684 -0.122 -9.977 1.00 86.12 280 GLN A O 1
ATOM 2185 N N . LEU A 1 281 ? 16.397 0.305 -8.596 1.00 89.50 281 LEU A N 1
ATOM 2186 C CA . LEU A 1 281 ? 16.126 1.746 -8.509 1.00 89.50 281 LEU A CA 1
ATOM 2187 C C . LEU A 1 281 ? 16.156 2.439 -9.873 1.00 89.50 281 LEU A C 1
ATOM 2189 O O . LEU A 1 281 ? 15.329 3.307 -10.144 1.00 89.50 281 LEU A O 1
ATOM 2193 N N . LYS A 1 282 ? 17.101 2.063 -10.743 1.00 92.25 282 LYS A N 1
ATOM 2194 C CA . LYS A 1 282 ? 17.157 2.585 -12.110 1.00 92.25 282 LYS A CA 1
ATOM 2195 C C . LYS A 1 282 ? 15.919 2.182 -12.898 1.00 92.25 282 LYS A C 1
ATOM 2197 O O . LYS A 1 282 ? 15.301 3.036 -13.522 1.00 92.25 282 LYS A O 1
ATOM 2202 N N . GLU A 1 283 ? 15.543 0.909 -12.847 1.00 90.12 283 GLU A N 1
ATOM 2203 C CA . GLU A 1 283 ? 14.335 0.415 -13.506 1.00 90.12 283 GLU A CA 1
ATOM 2204 C C . GLU A 1 283 ? 13.078 1.136 -12.994 1.00 90.12 283 GLU A C 1
ATOM 2206 O O . GLU A 1 283 ? 12.263 1.549 -13.806 1.00 90.12 283 GLU A O 1
ATOM 2211 N N . GLU A 1 284 ? 12.928 1.370 -11.690 1.00 86.62 284 GLU A N 1
ATOM 2212 C CA . GLU A 1 284 ? 11.800 2.129 -11.125 1.00 86.62 284 GLU A CA 1
ATOM 2213 C C . GLU A 1 284 ? 11.718 3.566 -11.653 1.00 86.62 284 GLU A C 1
ATOM 2215 O O . GLU A 1 284 ? 10.657 3.987 -12.110 1.00 86.62 284 GLU A O 1
ATOM 2220 N N . VAL A 1 285 ? 12.833 4.309 -11.644 1.00 90.06 285 VAL A N 1
ATOM 2221 C CA . VAL A 1 285 ? 12.871 5.684 -12.178 1.00 90.06 285 VAL A CA 1
ATOM 2222 C C . VAL A 1 285 ? 12.485 5.694 -13.658 1.00 90.06 285 VAL A C 1
ATOM 2224 O O . VAL A 1 285 ? 11.697 6.535 -14.090 1.00 90.06 285 VAL A O 1
ATOM 2227 N N . LEU A 1 286 ? 13.003 4.736 -14.431 1.00 91.50 286 LEU A N 1
ATOM 2228 C CA . LEU A 1 286 ? 12.678 4.602 -15.848 1.00 91.50 286 LEU A CA 1
ATOM 2229 C C . LEU A 1 286 ? 11.198 4.264 -16.065 1.00 91.50 286 LEU A C 1
ATOM 2231 O O . LEU A 1 286 ? 10.564 4.870 -16.926 1.00 91.50 286 LEU A O 1
ATOM 2235 N N . LYS A 1 287 ? 10.629 3.347 -15.271 1.00 87.44 287 LYS A N 1
ATOM 2236 C CA . LYS A 1 287 ? 9.205 2.984 -15.322 1.00 87.44 287 LYS A CA 1
ATOM 2237 C C . LYS A 1 287 ? 8.302 4.177 -15.019 1.00 87.44 287 LYS A C 1
ATOM 2239 O O . LYS A 1 287 ? 7.326 4.388 -15.732 1.00 87.44 287 LYS A O 1
ATOM 2244 N N . GLU A 1 288 ? 8.619 4.952 -13.983 1.00 87.06 288 GLU A N 1
ATOM 2245 C CA . GLU A 1 288 ? 7.833 6.126 -13.588 1.00 87.06 288 GLU A CA 1
ATOM 2246 C C . GLU A 1 288 ? 7.792 7.185 -14.693 1.00 87.06 288 GLU A C 1
ATOM 2248 O O . GLU A 1 288 ? 6.724 7.724 -14.991 1.00 87.06 288 GLU A O 1
ATOM 2253 N N . ILE A 1 289 ? 8.937 7.465 -15.323 1.00 90.50 289 ILE A N 1
ATOM 2254 C CA . ILE A 1 289 ? 9.018 8.409 -16.443 1.00 90.50 289 ILE A CA 1
ATOM 2255 C C . ILE A 1 289 ? 8.304 7.832 -17.670 1.00 90.50 289 ILE A C 1
ATOM 2257 O O . ILE A 1 289 ? 7.500 8.532 -18.280 1.00 90.50 289 ILE A O 1
ATOM 2261 N N . ALA A 1 290 ? 8.526 6.555 -17.999 1.00 90.56 290 ALA A N 1
ATOM 2262 C CA . ALA A 1 290 ? 7.884 5.900 -19.136 1.00 90.56 290 ALA A CA 1
ATOM 2263 C C . ALA A 1 290 ? 6.354 5.954 -19.033 1.00 90.56 290 ALA A C 1
ATOM 2265 O O . ALA A 1 290 ? 5.697 6.368 -19.983 1.00 90.56 290 ALA A O 1
ATOM 2266 N N . ILE A 1 291 ? 5.785 5.589 -17.880 1.00 87.88 291 ILE A N 1
ATOM 2267 C CA . ILE A 1 291 ? 4.333 5.634 -17.667 1.00 87.88 291 ILE A CA 1
ATOM 2268 C C . ILE A 1 291 ? 3.811 7.068 -17.758 1.00 87.88 291 ILE A C 1
ATOM 2270 O O . ILE A 1 291 ? 2.819 7.313 -18.441 1.00 87.88 291 ILE A O 1
ATOM 2274 N N . ARG A 1 292 ? 4.487 8.025 -17.110 1.00 86.25 292 ARG A N 1
ATOM 2275 C CA . ARG A 1 292 ? 4.084 9.437 -17.142 1.00 86.25 292 ARG A CA 1
ATOM 2276 C C . ARG A 1 292 ? 4.020 9.978 -18.567 1.00 86.25 292 ARG A C 1
ATOM 2278 O O . ARG A 1 292 ? 3.068 10.668 -18.912 1.00 86.25 292 ARG A O 1
ATOM 2285 N N . GLU A 1 293 ? 5.017 9.669 -19.385 1.00 89.75 293 GLU A N 1
ATOM 2286 C CA . GLU A 1 293 ? 5.072 10.133 -20.770 1.00 89.75 293 GLU A CA 1
ATOM 2287 C C . GLU A 1 293 ? 4.104 9.382 -21.685 1.00 89.75 293 GLU A C 1
ATOM 2289 O O . GLU A 1 293 ? 3.517 9.983 -22.583 1.00 89.75 293 GLU A O 1
ATOM 2294 N N . LEU A 1 294 ? 3.859 8.093 -21.430 1.00 88.25 294 LEU A N 1
ATOM 2295 C CA . LEU A 1 294 ? 2.789 7.367 -22.112 1.00 88.25 294 LEU A CA 1
ATOM 2296 C C . LEU A 1 294 ? 1.421 8.003 -21.833 1.00 88.25 294 LEU A C 1
ATOM 2298 O O . LEU A 1 294 ? 0.664 8.194 -22.783 1.00 88.25 294 LEU A O 1
ATOM 2302 N N . ASN A 1 295 ? 1.147 8.391 -20.583 1.00 82.62 295 ASN A N 1
ATOM 2303 C CA . ASN A 1 295 ? -0.083 9.087 -20.186 1.00 82.62 295 ASN A CA 1
ATOM 2304 C C . ASN A 1 295 ? -0.210 10.489 -20.796 1.00 82.62 295 ASN A C 1
ATOM 2306 O O . ASN A 1 295 ? -1.319 10.971 -20.975 1.00 82.62 295 ASN A O 1
ATOM 2310 N N . ARG A 1 296 ? 0.905 11.143 -21.139 1.00 86.62 296 ARG A N 1
ATOM 2311 C CA . ARG A 1 296 ? 0.917 12.431 -21.860 1.00 86.62 296 ARG A CA 1
ATOM 2312 C C . ARG A 1 296 ? 0.742 12.285 -23.373 1.00 86.62 296 ARG A C 1
ATOM 2314 O O . ARG A 1 296 ? 0.733 13.284 -24.084 1.00 86.62 296 ARG A O 1
ATOM 2321 N N . GLY A 1 297 ? 0.663 11.055 -23.883 1.00 86.62 297 GLY A N 1
ATOM 2322 C CA . GLY A 1 297 ? 0.577 10.784 -25.318 1.00 86.62 297 GLY A CA 1
ATOM 2323 C C . GLY A 1 297 ? 1.903 10.930 -26.078 1.00 86.62 297 GLY A C 1
ATOM 2324 O O . GLY A 1 297 ? 1.896 10.883 -27.307 1.00 86.62 297 GLY A O 1
ATOM 2325 N N . SER A 1 298 ? 3.045 11.061 -25.389 1.00 90.50 298 SER A N 1
ATOM 2326 C CA . SER A 1 298 ? 4.370 11.210 -26.014 1.00 90.50 298 SER A CA 1
ATOM 2327 C C . SER A 1 298 ? 4.686 10.037 -26.951 1.00 90.50 298 SER A C 1
ATOM 2329 O O . SER A 1 298 ? 4.359 8.889 -26.658 1.00 90.50 298 SER A O 1
ATOM 2331 N N . SER A 1 299 ? 5.335 10.272 -28.097 1.00 91.44 299 SER A N 1
ATOM 2332 C CA . SER A 1 299 ? 5.643 9.181 -29.036 1.00 91.44 299 SER A CA 1
ATOM 2333 C C . SER A 1 299 ? 6.618 8.161 -28.426 1.00 91.44 299 SER A C 1
ATOM 2335 O O . SER A 1 299 ? 7.457 8.509 -27.597 1.00 91.44 299 SER A O 1
ATOM 2337 N N . ILE A 1 300 ? 6.559 6.896 -28.858 1.00 91.56 300 ILE A N 1
ATOM 2338 C CA . ILE A 1 300 ? 7.471 5.850 -28.357 1.00 91.56 300 ILE A CA 1
ATOM 2339 C C . ILE A 1 300 ? 8.942 6.197 -28.630 1.00 91.56 300 ILE A C 1
ATOM 2341 O O . ILE A 1 300 ? 9.801 5.915 -27.796 1.00 91.56 300 ILE A O 1
ATOM 2345 N N . ALA A 1 301 ? 9.227 6.853 -29.759 1.00 91.94 301 ALA A N 1
ATOM 2346 C CA . ALA A 1 301 ? 10.566 7.334 -30.090 1.00 91.94 301 ALA A CA 1
ATOM 2347 C C . ALA A 1 301 ? 11.037 8.424 -29.117 1.00 91.94 301 ALA A C 1
ATOM 2349 O O . ALA A 1 301 ? 12.128 8.317 -28.566 1.00 91.94 301 ALA A O 1
ATOM 2350 N N . THR A 1 302 ? 10.174 9.403 -28.830 1.00 93.44 302 THR A N 1
ATOM 2351 C CA . THR A 1 302 ? 10.445 10.474 -27.858 1.00 93.44 302 THR A CA 1
ATOM 2352 C C . THR A 1 302 ? 10.692 9.912 -26.461 1.00 93.44 302 THR A C 1
ATOM 2354 O O . THR A 1 302 ? 11.604 10.353 -25.770 1.00 93.44 302 THR A O 1
ATOM 2357 N N . ILE A 1 303 ? 9.913 8.909 -26.043 1.00 94.31 303 ILE A N 1
ATOM 2358 C CA . ILE A 1 303 ? 10.091 8.260 -24.739 1.00 94.31 303 ILE A CA 1
ATOM 2359 C C . ILE A 1 303 ? 11.433 7.521 -24.682 1.00 94.31 303 ILE A C 1
ATOM 2361 O O . ILE A 1 303 ? 12.147 7.629 -23.687 1.00 94.31 303 ILE A O 1
ATOM 2365 N N . ALA A 1 304 ? 11.797 6.786 -25.737 1.00 94.25 304 ALA A N 1
ATOM 2366 C CA . ALA A 1 304 ? 13.072 6.074 -25.796 1.00 94.25 304 ALA A CA 1
ATOM 2367 C C . ALA A 1 304 ? 14.268 7.034 -25.678 1.00 94.25 304 ALA A C 1
ATOM 2369 O O . ALA A 1 304 ? 15.174 6.781 -24.882 1.00 94.25 304 ALA A O 1
ATOM 2370 N N . GLU A 1 305 ? 14.233 8.144 -26.420 1.00 94.06 305 GLU A N 1
ATOM 2371 C CA . GLU A 1 305 ? 15.253 9.194 -26.375 1.00 94.06 305 GLU A CA 1
ATOM 2372 C C . GLU A 1 305 ? 15.327 9.851 -24.992 1.00 94.06 305 GLU A C 1
ATOM 2374 O O . GLU A 1 305 ? 16.403 9.904 -24.396 1.00 94.06 305 GLU A O 1
ATOM 2379 N N . LEU A 1 306 ? 14.181 10.258 -24.430 1.00 94.06 306 LEU A N 1
ATOM 2380 C CA . LEU A 1 306 ? 14.104 10.868 -23.100 1.00 94.06 306 LEU A CA 1
ATOM 2381 C C . LEU A 1 306 ? 14.716 9.970 -22.023 1.00 94.06 306 LEU A C 1
ATOM 2383 O O . LEU A 1 306 ? 15.425 10.452 -21.147 1.00 94.06 306 LEU A O 1
ATOM 2387 N N . LEU A 1 307 ? 14.447 8.665 -22.080 1.00 95.19 307 LEU A N 1
ATOM 2388 C CA . LEU A 1 307 ? 14.963 7.691 -21.119 1.00 95.19 307 LEU A CA 1
ATOM 2389 C C . LEU A 1 307 ? 16.450 7.355 -21.326 1.00 95.19 307 LEU A C 1
ATOM 2391 O O . LEU A 1 307 ? 17.020 6.612 -20.523 1.00 95.19 307 LEU A O 1
ATOM 2395 N N . GLY A 1 308 ? 17.085 7.892 -22.371 1.00 93.62 308 GLY A N 1
ATOM 2396 C CA . GLY A 1 308 ? 18.502 7.696 -22.667 1.00 93.62 308 GLY A CA 1
ATOM 2397 C C . GLY A 1 308 ? 18.815 6.379 -23.379 1.00 93.62 308 GLY A C 1
ATOM 2398 O O . GLY A 1 308 ? 19.927 5.863 -23.241 1.00 93.62 308 GLY A O 1
ATOM 2399 N N . TYR A 1 309 ? 17.863 5.795 -24.113 1.00 94.00 309 TYR A N 1
ATOM 2400 C CA . TYR A 1 309 ? 18.126 4.633 -24.968 1.00 94.00 309 TYR A CA 1
ATOM 2401 C C . TYR A 1 309 ? 18.716 5.060 -26.312 1.00 94.00 309 TYR A C 1
ATOM 2403 O O . TYR A 1 309 ? 18.251 6.007 -26.932 1.00 94.00 309 TYR A O 1
ATOM 2411 N N . SER A 1 310 ? 19.714 4.314 -26.791 1.00 86.69 310 SER A N 1
ATOM 2412 C CA . SER A 1 310 ? 20.366 4.568 -28.084 1.00 86.69 310 SER A CA 1
ATOM 2413 C C . SER A 1 310 ? 19.481 4.246 -29.292 1.00 86.69 310 SER A C 1
ATOM 2415 O O . SER A 1 310 ? 19.708 4.764 -30.378 1.00 86.69 310 SER A O 1
ATOM 2417 N N . GLU A 1 311 ? 18.494 3.368 -29.117 1.00 88.94 311 GLU A N 1
ATOM 2418 C CA . GLU A 1 311 ? 17.546 2.955 -30.150 1.00 88.94 311 GLU A CA 1
ATOM 2419 C C . GLU A 1 311 ? 16.193 2.589 -29.522 1.00 88.94 311 GLU A C 1
ATOM 2421 O O . GLU A 1 311 ? 16.116 2.092 -28.390 1.00 88.94 311 GLU A O 1
ATOM 2426 N N . THR A 1 312 ? 15.111 2.757 -30.284 1.00 90.50 312 THR A N 1
ATOM 2427 C CA . THR A 1 312 ? 13.752 2.375 -29.862 1.00 90.50 312 THR A CA 1
ATOM 2428 C C . THR A 1 312 ? 13.636 0.878 -29.573 1.00 90.50 312 THR A C 1
ATOM 2430 O O . THR A 1 312 ? 12.931 0.484 -28.646 1.00 90.50 312 THR A O 1
ATOM 2433 N N . GLY A 1 313 ? 14.376 0.031 -30.299 1.00 90.81 313 GLY A N 1
ATOM 2434 C CA . GLY A 1 313 ? 14.422 -1.414 -30.064 1.00 90.81 313 GLY A CA 1
ATOM 2435 C C . GLY A 1 313 ? 14.926 -1.786 -28.664 1.00 90.81 313 GLY A C 1
ATOM 2436 O O . GLY A 1 313 ? 14.362 -2.672 -28.016 1.00 90.81 313 GLY A O 1
ATOM 2437 N N . ALA A 1 314 ? 15.943 -1.083 -28.154 1.00 90.38 314 ALA A N 1
ATOM 2438 C CA . ALA A 1 314 ? 16.465 -1.286 -26.804 1.00 90.38 314 ALA A CA 1
ATOM 2439 C C . ALA A 1 314 ? 15.454 -0.857 -25.735 1.00 90.38 314 ALA A C 1
ATOM 2441 O O . ALA A 1 314 ? 15.253 -1.590 -24.762 1.00 90.38 314 ALA A O 1
ATOM 2442 N N . PHE A 1 315 ? 14.767 0.268 -25.954 1.00 93.75 315 PHE A N 1
ATOM 2443 C CA . PHE A 1 315 ? 13.662 0.690 -25.098 1.00 93.75 315 PHE A CA 1
ATOM 2444 C C . PHE A 1 315 ? 12.532 -0.345 -25.088 1.00 93.75 315 PHE A C 1
ATOM 2446 O O . PHE A 1 315 ? 12.103 -0.749 -24.015 1.00 93.75 315 PHE A O 1
ATOM 2453 N N . HIS A 1 316 ? 12.097 -0.855 -26.245 1.00 90.81 316 HIS A N 1
ATOM 2454 C CA . HIS A 1 316 ? 11.046 -1.875 -26.322 1.00 90.81 316 HIS A CA 1
ATOM 2455 C C . HIS A 1 316 ? 11.384 -3.142 -25.529 1.00 90.81 316 HIS A C 1
ATOM 2457 O O . HIS A 1 316 ? 10.533 -3.654 -24.801 1.00 90.81 316 HIS A O 1
ATOM 2463 N N . ARG A 1 317 ? 12.622 -3.643 -25.643 1.00 88.62 317 ARG A N 1
ATOM 2464 C CA . ARG A 1 317 ? 13.080 -4.811 -24.872 1.00 88.62 317 ARG A CA 1
ATOM 2465 C C . ARG A 1 317 ? 13.059 -4.533 -23.370 1.00 88.62 317 ARG A C 1
ATOM 2467 O O . ARG A 1 317 ? 12.569 -5.363 -22.607 1.00 88.62 317 ARG A O 1
ATOM 2474 N N . ALA A 1 318 ? 13.558 -3.369 -22.954 1.00 88.62 318 ALA A N 1
ATOM 2475 C CA . ALA A 1 318 ? 13.563 -2.972 -21.551 1.00 88.62 318 ALA A CA 1
ATOM 2476 C C . ALA A 1 318 ? 12.137 -2.799 -21.006 1.00 88.62 318 ALA A C 1
ATOM 2478 O O . ALA A 1 318 ? 11.800 -3.387 -19.983 1.00 88.62 318 ALA A O 1
ATOM 2479 N N . PHE A 1 319 ? 11.278 -2.093 -21.743 1.00 89.56 319 PHE A N 1
ATOM 2480 C CA . PHE A 1 319 ? 9.877 -1.871 -21.405 1.00 89.56 319 PHE A CA 1
ATOM 2481 C C . PHE A 1 319 ? 9.117 -3.186 -21.245 1.00 89.56 319 PHE A C 1
ATOM 2483 O O . PHE A 1 319 ? 8.419 -3.376 -20.252 1.00 89.56 319 PHE A O 1
ATOM 2490 N N . ARG A 1 320 ? 9.315 -4.137 -22.166 1.00 87.12 320 ARG A N 1
ATOM 2491 C CA . ARG A 1 320 ? 8.730 -5.474 -22.047 1.00 87.12 320 ARG A CA 1
ATOM 2492 C C . ARG A 1 320 ? 9.235 -6.215 -20.810 1.00 87.12 320 ARG A C 1
ATOM 2494 O O . ARG A 1 320 ? 8.453 -6.876 -20.142 1.00 87.12 320 ARG A O 1
ATOM 2501 N N . GLY A 1 321 ? 10.513 -6.074 -20.465 1.00 83.00 321 GLY A N 1
ATOM 2502 C CA . GLY A 1 321 ? 11.056 -6.628 -19.222 1.00 83.00 321 GLY A CA 1
ATOM 2503 C C . GLY A 1 321 ? 10.456 -6.001 -17.957 1.00 83.00 321 GLY A C 1
ATOM 2504 O O . GLY A 1 321 ? 10.314 -6.676 -16.944 1.00 83.00 321 GLY A O 1
ATOM 2505 N N . TRP A 1 322 ? 10.089 -4.721 -18.006 1.00 85.50 322 TRP A N 1
ATOM 2506 C CA . TRP A 1 322 ? 9.508 -3.995 -16.873 1.00 85.50 322 TRP A CA 1
ATOM 2507 C C . TRP A 1 322 ? 8.015 -4.223 -16.690 1.00 85.50 322 TRP A C 1
ATOM 2509 O O . TRP A 1 322 ? 7.536 -4.223 -15.555 1.00 85.50 322 TRP A O 1
ATOM 2519 N N . PHE A 1 323 ? 7.293 -4.338 -17.803 1.00 79.81 323 PHE A N 1
ATOM 2520 C CA . PHE A 1 323 ? 5.839 -4.280 -17.833 1.00 79.81 323 PHE A CA 1
ATOM 2521 C C . PHE A 1 323 ? 5.176 -5.523 -18.436 1.00 79.81 323 PHE A C 1
ATOM 2523 O O . PHE A 1 323 ? 3.954 -5.608 -18.388 1.00 79.81 323 PHE A O 1
ATOM 2530 N N . GLY A 1 324 ? 5.928 -6.473 -18.998 1.00 75.88 324 GLY A N 1
ATOM 2531 C CA . GLY A 1 324 ? 5.407 -7.669 -19.681 1.00 75.88 324 GLY A CA 1
ATOM 2532 C C . GLY A 1 324 ? 4.928 -7.453 -21.105 1.00 75.88 324 GLY A C 1
ATOM 2533 O O . GLY A 1 324 ? 5.156 -8.290 -21.977 1.00 75.88 324 GLY A O 1
ATOM 2534 N N . GLY A 1 325 ? 4.313 -6.300 -21.347 1.00 80.44 325 GLY A N 1
ATOM 2535 C CA . GLY A 1 325 ? 3.767 -5.900 -22.636 1.00 80.44 325 GLY A CA 1
ATOM 2536 C C . GLY A 1 325 ? 4.641 -4.910 -23.400 1.00 80.44 325 GLY A C 1
ATOM 2537 O O . GLY A 1 325 ? 5.662 -4.422 -22.915 1.00 80.44 325 GLY A O 1
ATOM 2538 N N . SER A 1 326 ? 4.222 -4.589 -24.624 1.00 86.25 326 SER A N 1
ATOM 2539 C CA . SER A 1 326 ? 4.776 -3.456 -25.366 1.00 86.25 326 SER A CA 1
ATOM 2540 C C . SER A 1 326 ? 4.189 -2.131 -24.842 1.00 86.25 326 SER A C 1
ATOM 2542 O O . SER A 1 326 ? 3.106 -2.131 -24.256 1.00 86.25 326 SER A O 1
ATOM 2544 N N . PRO A 1 327 ? 4.850 -0.984 -25.082 1.00 85.12 327 PRO A N 1
ATOM 2545 C CA . PRO A 1 327 ? 4.283 0.325 -24.756 1.00 85.12 327 PRO A CA 1
ATOM 2546 C C . PRO A 1 327 ? 2.912 0.587 -25.392 1.00 85.12 327 PRO A C 1
ATOM 2548 O O . PRO A 1 327 ? 2.077 1.243 -24.782 1.00 85.12 327 PRO A O 1
ATOM 2551 N N . GLY A 1 328 ? 2.684 0.075 -26.609 1.00 83.69 328 GLY A N 1
ATOM 2552 C CA . GLY A 1 328 ? 1.398 0.192 -27.300 1.00 83.69 328 GLY A CA 1
ATOM 2553 C C . GLY A 1 328 ? 0.306 -0.614 -26.605 1.00 83.69 328 GLY A C 1
ATOM 2554 O O . GLY A 1 328 ? -0.745 -0.068 -26.311 1.00 83.69 328 GLY A O 1
ATOM 2555 N N . HIS A 1 329 ? 0.605 -1.862 -26.239 1.00 82.38 329 HIS A N 1
ATOM 2556 C CA . HIS A 1 329 ? -0.328 -2.705 -25.494 1.00 82.38 329 HIS A CA 1
ATOM 2557 C C . HIS A 1 329 ? -0.716 -2.079 -24.148 1.00 82.38 329 HIS A C 1
ATOM 2559 O O . HIS A 1 329 ? -1.889 -2.045 -23.805 1.00 82.38 329 HIS A O 1
ATOM 2565 N N . LEU A 1 330 ? 0.249 -1.506 -23.414 1.00 81.06 330 LEU A N 1
ATOM 2566 C CA . LEU A 1 330 ? -0.050 -0.866 -22.131 1.00 81.06 330 LEU A CA 1
ATOM 2567 C C . LEU A 1 330 ? -0.980 0.351 -22.275 1.00 81.06 330 LEU A C 1
ATOM 2569 O O . LEU A 1 330 ? -1.708 0.641 -21.340 1.00 81.06 330 LEU A O 1
ATOM 2573 N N . ARG A 1 331 ? -0.987 1.051 -23.419 1.00 80.19 331 ARG A N 1
ATOM 2574 C CA . ARG A 1 331 ? -1.945 2.145 -23.680 1.00 80.19 331 ARG A CA 1
ATOM 2575 C C . ARG A 1 331 ? -3.366 1.667 -23.946 1.00 80.19 331 ARG A C 1
ATOM 2577 O O . ARG A 1 331 ? -4.293 2.447 -23.787 1.00 80.19 331 ARG A O 1
ATOM 2584 N N . GLU A 1 332 ? -3.518 0.441 -24.427 1.00 79.88 332 GLU A N 1
ATOM 2585 C CA . GLU A 1 332 ? -4.826 -0.159 -24.697 1.00 79.88 332 GLU A CA 1
ATOM 2586 C C . GLU A 1 332 ? -5.457 -0.733 -23.422 1.00 79.88 332 GLU A C 1
ATOM 2588 O O . GLU A 1 332 ? -6.645 -1.050 -23.413 1.00 79.88 332 GLU A O 1
ATOM 2593 N N . GLU A 1 333 ? -4.681 -0.852 -22.339 1.00 75.56 333 GLU A N 1
ATOM 2594 C CA . GLU A 1 333 ? -5.192 -1.307 -21.052 1.00 75.56 333 GLU A CA 1
ATOM 2595 C C . GLU A 1 333 ? -6.227 -0.313 -20.491 1.00 75.56 333 GLU A C 1
ATOM 2597 O O . GLU A 1 333 ? -5.941 0.885 -20.402 1.00 75.56 333 GLU A O 1
ATOM 2602 N N . PRO A 1 334 ? -7.405 -0.777 -20.028 1.00 67.00 334 PRO A N 1
ATOM 2603 C CA . PRO A 1 334 ? -8.510 0.095 -19.610 1.00 67.00 334 PRO A CA 1
ATOM 2604 C C . PRO A 1 334 ? -8.173 1.062 -18.468 1.00 67.00 334 PRO A C 1
ATOM 2606 O O . PRO A 1 334 ? -8.822 2.090 -18.304 1.00 67.00 334 PRO A O 1
ATOM 2609 N N . PHE A 1 335 ? -7.177 0.718 -17.651 1.00 67.75 335 PHE A N 1
ATOM 2610 C CA . PHE A 1 335 ? -6.720 1.519 -16.512 1.00 67.75 335 PHE A CA 1
ATOM 2611 C C . PHE A 1 335 ? -5.618 2.524 -16.883 1.00 67.75 335 PHE A C 1
ATOM 2613 O O . PHE A 1 335 ? -5.147 3.270 -16.023 1.00 67.75 335 PHE A O 1
ATOM 2620 N N . PHE A 1 336 ? -5.188 2.543 -18.144 1.00 63.91 336 PHE A N 1
ATOM 2621 C CA . PHE A 1 336 ? -4.149 3.422 -18.663 1.00 63.91 336 PHE A CA 1
ATOM 2622 C C . PHE A 1 336 ? -4.784 4.521 -19.522 1.00 63.91 336 PHE A C 1
ATOM 2624 O O . PHE A 1 336 ? -4.663 4.544 -20.743 1.00 63.91 336 PHE A O 1
ATOM 2631 N N . THR A 1 337 ? -5.507 5.436 -18.879 1.00 49.78 337 THR A N 1
ATOM 2632 C CA . THR A 1 337 ? -6.145 6.557 -19.585 1.00 49.78 337 THR A CA 1
ATOM 2633 C C . THR A 1 337 ? -5.144 7.707 -19.717 1.00 49.78 337 THR A C 1
ATOM 2635 O O . THR A 1 337 ? -4.688 8.210 -18.683 1.00 49.78 337 THR A O 1
ATOM 2638 N N . PRO A 1 338 ? -4.795 8.164 -20.937 1.00 44.22 338 PRO A N 1
ATOM 2639 C CA . PRO A 1 338 ? -4.083 9.424 -21.098 1.00 44.22 338 PRO A CA 1
ATOM 2640 C C . PRO A 1 338 ? -4.925 10.537 -20.465 1.00 44.22 338 PRO A C 1
ATOM 2642 O O . PRO A 1 338 ? -6.128 10.603 -20.727 1.00 44.22 338 PRO A O 1
ATOM 2645 N N . ARG A 1 339 ? -4.325 11.351 -19.592 1.00 38.59 339 ARG A N 1
ATOM 2646 C CA . ARG A 1 339 ? -5.017 12.501 -18.990 1.00 38.59 339 ARG A CA 1
ATOM 2647 C C . ARG A 1 339 ? -5.028 13.687 -19.937 1.00 38.59 339 ARG A C 1
ATOM 2649 O O . ARG A 1 339 ? -3.966 13.940 -20.551 1.00 38.59 339 ARG A O 1
#

Foldseek 3Di:
DFQFWAFQLQVLLLLVLLVVVVHDSLVLCPLAPQDDRPDSGGDAIGTLVSVQSSVLVSVVVDPDLQSLLSSLLPGDLSLQPLLSLLLLQPFFQLVSVVCQQQQVSLGGRQWHWDWDDDPPDQKIWTWTGGDDFLFHHDPSNQSSVQNNVLNCCCPSQVVLKDFAAKEDAQPDDGPQVCSCVVSVHHYDHDHHTTTTIIGNPGGNPTGPNNDPVSNVVSVVVSVVSVVVVVVLRVLLVLLLVQCLVPQLVPDDLQVSQVVVVHGSVVSQVSQVVNVHGSVRSSLSSLVRQLSNCLLQVHDLQRSCVSNNHPDSVVVQVSCCSNRVDGSVVLCVSPSSHND